Protein AF-A0A7S2MBG1-F1 (afdb_monomer_lite)

Foldseek 3Di:
DKDWDFDPVLVVCQVPDPDPVRSSSRVDTAMWAKAADPPAQFIDTHSDPVRRVVRCVVPADCKAEWDDDDQWIWIHRQVQQKIKIARNVVRGIDMDHNPPADDPATFRYKDKDDAPPNPDQLTKIWTFGAAQAFTFIKIAGSVGHIATQDTDGDRLGTFDDWDADPQQQWIWIASPVVRDIDIDGDPVSHHPRDPPPHDDDDD

Secondary structure (DSSP, 8-state):
-EEEEE-HHHHHHHTT---GGG-GGGSSEEEEEEEEETTTTEEEEES-HHHHHHHHHHH-SSEEEEEEETTEEEEEETTTTEEEEEETTTTEEEEEESSSSS-SSEEEEEEEEE-TTTTSS-EEEEEEEE-SS---EEEEETTS-EEEEE---S---BEEEEEE-TTSSEEEEEETTTTEEEEEE-TT---TTSS--------

Radius of gyration: 18.8 Å; chains: 1; bounding box: 46×37×46 Å

pLDDT: mean 73.59, std 15.67, range [26.14, 97.12]

Sequence (203 aa):
VRRFTPDKIAMKKRNREKDLRKWGALNSGTMDYLVLSGTNNTFWWTSDVVEGRNNAAIHFPHPGSVDVRGDHLYFISSSKKMLFVLNLTTNTYESSRTDAGVFDSQPGQIMQLLGRNSTNGNHMLYFCEDGVADVGLHGRKGNGDFFTILDHDWEELEADGLALSPNRKHMYVAFSDAGILYEITRDDGLPFEGSVLDIKYYR

Structure (mmCIF, N/CA/C/O backbone):
data_AF-A0A7S2MBG1-F1
#
_entry.id   AF-A0A7S2MBG1-F1
#
loop_
_atom_site.group_PDB
_atom_site.id
_atom_site.type_symbol
_atom_site.label_atom_id
_atom_site.label_alt_id
_atom_site.label_comp_id
_atom_site.label_asym_id
_atom_site.label_entity_id
_atom_site.label_seq_id
_atom_site.pdbx_PDB_ins_code
_atom_site.Cartn_x
_atom_site.Cartn_y
_atom_site.Cartn_z
_atom_site.occupancy
_atom_site.B_iso_or_equiv
_atom_site.auth_seq_id
_atom_site.auth_comp_id
_atom_site.auth_asym_id
_atom_site.auth_atom_id
_atom_site.pdbx_PDB_model_num
ATOM 1 N N . VAL A 1 1 ? 1.766 7.933 8.221 1.00 80.44 1 VAL A N 1
ATOM 2 C CA . VAL A 1 1 ? 0.410 7.354 8.071 1.00 80.44 1 VAL A CA 1
ATOM 3 C C . VAL A 1 1 ? -0.505 7.920 9.150 1.00 80.44 1 VAL A C 1
ATOM 5 O O . VAL A 1 1 ? -0.052 8.084 10.280 1.00 80.44 1 VAL A O 1
ATOM 8 N N . ARG A 1 2 ? -1.750 8.273 8.807 1.00 86.25 2 ARG A N 1
ATOM 9 C CA . ARG A 1 2 ? -2.755 8.803 9.745 1.00 86.25 2 ARG A CA 1
ATOM 10 C C . ARG A 1 2 ? -4.017 7.948 9.685 1.00 86.25 2 ARG A C 1
ATOM 12 O O . ARG A 1 2 ? -4.389 7.510 8.600 1.00 86.25 2 ARG A O 1
ATOM 19 N N . ARG A 1 3 ? -4.676 7.746 10.823 1.00 87.19 3 ARG A N 1
ATOM 20 C CA . ARG A 1 3 ? -5.950 7.029 10.927 1.00 87.19 3 ARG A CA 1
ATOM 21 C C . ARG A 1 3 ? -7.034 7.996 11.371 1.00 87.19 3 ARG A C 1
ATOM 23 O O . ARG A 1 3 ? -6.971 8.524 12.476 1.00 87.19 3 ARG A O 1
ATOM 30 N N . PHE A 1 4 ? -8.033 8.199 10.521 1.00 85.44 4 PHE A N 1
ATOM 31 C CA . PHE A 1 4 ? -9.212 8.985 10.864 1.00 85.44 4 PHE A CA 1
ATOM 32 C C . PHE A 1 4 ? -10.344 8.069 11.331 1.00 85.44 4 PHE A C 1
ATOM 34 O O . PHE A 1 4 ? -10.705 7.125 10.629 1.00 85.44 4 PHE A O 1
ATOM 41 N N . THR A 1 5 ? -10.926 8.374 12.489 1.00 87.00 5 THR A N 1
ATOM 42 C CA . THR A 1 5 ? -12.088 7.663 13.028 1.00 87.00 5 THR A CA 1
ATOM 43 C C . THR A 1 5 ? -13.282 8.616 13.066 1.00 87.00 5 THR A C 1
ATOM 45 O O . THR A 1 5 ? -13.336 9.472 13.953 1.00 87.00 5 THR A O 1
ATOM 48 N N . PRO A 1 6 ? -14.247 8.495 12.133 1.00 83.94 6 PRO A N 1
ATOM 49 C CA . PRO A 1 6 ? -15.473 9.283 12.157 1.00 83.94 6 PRO A CA 1
ATOM 50 C C . PRO A 1 6 ? -16.231 9.126 13.476 1.00 83.94 6 PRO A C 1
ATOM 52 O O . PRO A 1 6 ? -16.373 8.015 13.993 1.00 83.94 6 PRO A O 1
ATOM 55 N N . ASP A 1 7 ? -16.790 10.215 13.999 1.00 86.25 7 ASP A N 1
ATOM 56 C CA . ASP A 1 7 ? -17.636 10.126 15.188 1.00 86.25 7 ASP A CA 1
ATOM 57 C C . ASP A 1 7 ? -19.054 9.597 14.872 1.00 86.25 7 ASP A C 1
ATOM 59 O O . ASP A 1 7 ? -19.478 9.419 13.723 1.00 86.25 7 ASP A O 1
ATOM 63 N N . LYS A 1 8 ? -19.843 9.351 15.925 1.00 85.44 8 LYS A N 1
ATOM 64 C CA . LYS A 1 8 ? -21.217 8.833 15.795 1.00 85.44 8 LYS A CA 1
ATOM 65 C C . LYS A 1 8 ? -22.144 9.771 15.008 1.00 85.44 8 LYS A C 1
ATOM 67 O O . LYS A 1 8 ? -23.121 9.297 14.426 1.00 85.44 8 LYS A O 1
ATOM 72 N N . ILE A 1 9 ? -21.895 11.080 15.015 1.00 82.75 9 ILE A N 1
ATOM 73 C CA . ILE A 1 9 ? -22.709 12.078 14.310 1.00 82.75 9 ILE A CA 1
ATOM 74 C C . ILE A 1 9 ? -22.399 12.010 12.812 1.00 82.75 9 ILE A C 1
ATOM 76 O O . ILE A 1 9 ? -23.328 11.911 12.004 1.00 82.75 9 ILE A O 1
ATOM 80 N N . ALA A 1 10 ? -21.116 11.986 12.452 1.00 79.75 10 ALA A N 1
ATOM 81 C CA . ALA A 1 10 ? -20.631 11.819 11.087 1.00 79.75 10 ALA A CA 1
ATOM 82 C C . ALA A 1 10 ? -21.164 10.520 10.457 1.00 79.75 10 ALA A C 1
ATOM 84 O O . ALA A 1 10 ? -21.729 10.528 9.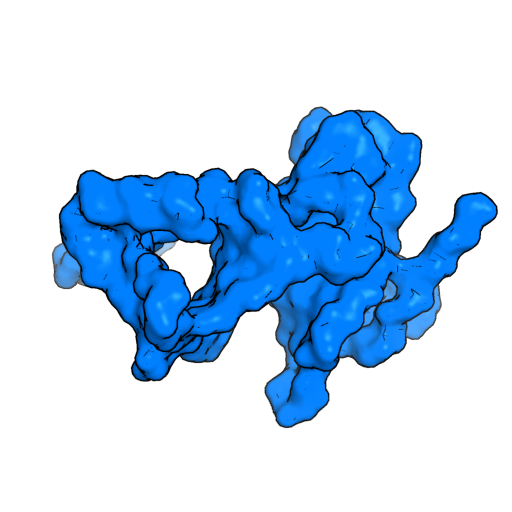358 1.00 79.75 10 ALA A O 1
ATOM 85 N N . MET A 1 11 ? -21.112 9.411 11.200 1.00 79.56 11 MET A N 1
ATOM 86 C CA . MET A 1 11 ? -21.601 8.110 10.729 1.00 79.56 11 MET A CA 1
ATOM 87 C C . MET A 1 11 ? -23.123 8.051 10.544 1.00 79.56 11 MET A C 1
ATOM 89 O O . MET A 1 11 ? -23.607 7.424 9.602 1.00 79.56 11 MET A O 1
ATOM 93 N N . LYS A 1 12 ? -23.909 8.741 11.384 1.00 78.44 12 LYS A N 1
ATOM 94 C CA . LYS A 1 12 ? -25.372 8.829 11.204 1.00 78.44 12 LYS A CA 1
ATOM 95 C C . LYS A 1 12 ? -25.762 9.565 9.921 1.00 78.44 12 LYS A C 1
ATOM 97 O O . LYS A 1 12 ? -26.774 9.213 9.316 1.00 78.44 12 LYS A O 1
ATOM 102 N N . LYS A 1 13 ? -24.981 10.569 9.509 1.00 70.62 13 LYS A N 1
ATOM 103 C CA . LYS A 1 13 ? -25.209 11.314 8.260 1.00 70.62 13 LYS A CA 1
ATOM 104 C C . LYS A 1 13 ? -24.918 10.454 7.030 1.00 70.62 13 LYS A C 1
ATOM 106 O O . LYS A 1 13 ? -25.729 10.452 6.108 1.00 70.62 13 LYS A O 1
ATOM 111 N N . ARG A 1 14 ? -23.843 9.652 7.058 1.00 68.38 14 ARG A N 1
ATOM 112 C CA . ARG A 1 14 ? -23.486 8.709 5.977 1.00 68.38 14 ARG A CA 1
ATOM 113 C C . ARG A 1 14 ? -24.659 7.825 5.551 1.00 68.38 14 ARG A C 1
ATOM 115 O O . ARG A 1 14 ? -24.926 7.692 4.367 1.00 68.38 14 ARG A O 1
ATOM 122 N N . ASN A 1 15 ? -25.374 7.244 6.513 1.00 65.50 15 ASN A N 1
ATOM 123 C CA . ASN A 1 15 ? -26.426 6.261 6.231 1.00 65.50 15 ASN A CA 1
ATOM 124 C C . ASN A 1 15 ? -27.722 6.873 5.669 1.00 65.50 15 ASN A C 1
ATOM 126 O O . ASN A 1 15 ? -28.629 6.135 5.294 1.00 65.50 15 ASN A O 1
ATOM 130 N N . ARG A 1 16 ? -27.844 8.205 5.654 1.00 67.62 16 ARG A N 1
ATOM 131 C CA . ARG A 1 16 ? -29.050 8.918 5.204 1.00 67.62 16 ARG A CA 1
ATOM 132 C C . ARG A 1 16 ? -28.832 9.712 3.920 1.00 67.62 16 ARG A C 1
ATOM 134 O O . ARG A 1 16 ? -29.798 9.985 3.216 1.00 67.62 16 ARG A O 1
ATOM 141 N N . GLU A 1 17 ? -27.591 10.090 3.636 1.00 64.56 17 GLU A N 1
ATOM 142 C CA . GLU A 1 17 ? -27.255 10.993 2.544 1.00 64.56 17 GLU A CA 1
ATOM 143 C C . GLU A 1 17 ? -26.973 10.222 1.247 1.00 64.56 17 GLU A C 1
ATOM 145 O O . GLU A 1 17 ? -26.040 9.420 1.176 1.00 64.56 17 GLU A O 1
ATOM 150 N N . LYS A 1 18 ? -27.800 10.469 0.223 1.00 66.12 18 LYS A N 1
ATOM 151 C CA . LYS A 1 18 ? -27.667 9.863 -1.114 1.00 66.12 18 LYS A CA 1
ATOM 152 C C . LYS A 1 18 ? -26.784 10.696 -2.047 1.00 66.12 18 LYS A C 1
ATOM 154 O O . LYS A 1 18 ? -26.342 10.180 -3.068 1.00 66.12 18 LYS A O 1
ATOM 159 N N . ASP A 1 19 ? -26.533 11.964 -1.716 1.00 64.38 19 ASP A N 1
ATOM 160 C CA . ASP A 1 19 ? -25.619 12.827 -2.464 1.00 64.38 19 ASP A CA 1
ATOM 161 C C . ASP A 1 19 ? -24.189 12.680 -1.923 1.00 64.38 19 ASP A C 1
ATOM 163 O O . ASP A 1 19 ? -23.872 13.138 -0.824 1.00 64.38 19 ASP A O 1
ATOM 167 N N . LEU A 1 20 ? -23.305 12.060 -2.709 1.00 58.22 20 LEU A N 1
ATOM 168 C CA . LEU A 1 20 ? -21.903 11.824 -2.339 1.00 58.22 20 LEU A CA 1
ATOM 169 C C . LEU A 1 20 ? -21.144 13.120 -2.004 1.00 58.22 20 LEU A C 1
ATOM 171 O O . LEU A 1 20 ? -20.220 13.095 -1.195 1.00 58.22 20 LEU A O 1
ATOM 175 N N . ARG A 1 21 ? -21.568 14.276 -2.537 1.00 56.72 21 ARG A N 1
ATOM 176 C CA . ARG A 1 21 ? -20.961 15.590 -2.235 1.00 56.72 21 ARG A CA 1
ATOM 177 C C . ARG A 1 21 ? -21.278 16.086 -0.822 1.00 56.72 21 ARG A C 1
ATOM 179 O O . ARG A 1 21 ? -20.674 17.045 -0.352 1.00 56.72 21 ARG A O 1
ATOM 186 N N . LYS A 1 22 ? -22.239 15.454 -0.147 1.00 58.50 22 LYS A N 1
ATOM 187 C CA . LYS A 1 22 ? -22.695 15.786 1.209 1.00 58.50 22 LYS A CA 1
ATOM 188 C C . LYS A 1 22 ? -22.314 14.720 2.231 1.00 58.50 22 LYS A C 1
ATOM 190 O O . LYS A 1 22 ? -22.815 14.751 3.357 1.00 58.50 22 LYS A O 1
ATOM 195 N N . TRP A 1 23 ? -21.434 13.780 1.872 1.00 61.09 23 TRP A N 1
ATOM 196 C CA . TRP A 1 23 ? -20.918 12.763 2.786 1.00 61.09 23 TRP A CA 1
ATOM 197 C C . TRP A 1 23 ? -20.152 13.396 3.952 1.00 61.09 23 TRP A C 1
ATOM 199 O O . TRP A 1 23 ? -18.931 13.485 3.978 1.00 61.09 23 TRP A O 1
ATOM 209 N N . GLY A 1 24 ? -20.897 13.780 4.988 1.00 62.34 24 GLY A N 1
ATOM 210 C CA . GLY A 1 24 ? -20.360 14.354 6.216 1.00 62.34 24 GLY A CA 1
ATOM 211 C C . GLY A 1 24 ? -19.643 13.345 7.111 1.00 62.34 24 GLY A C 1
ATOM 212 O O . GLY A 1 24 ? -19.319 13.682 8.245 1.00 62.34 24 GLY A O 1
ATOM 213 N N . ALA A 1 25 ? -19.414 12.121 6.625 1.00 63.34 25 ALA A N 1
ATOM 214 C CA . ALA A 1 25 ? -18.690 11.071 7.333 1.00 63.34 25 ALA A CA 1
ATOM 215 C C . ALA A 1 25 ? -17.236 11.470 7.638 1.00 63.34 25 ALA A C 1
ATOM 217 O O . ALA A 1 25 ? -16.656 10.950 8.581 1.00 63.34 25 ALA A O 1
ATOM 218 N N . LEU A 1 26 ? -16.666 12.404 6.870 1.00 66.75 26 LEU A N 1
ATOM 219 C CA . LEU A 1 26 ? -15.313 12.928 7.077 1.00 66.75 26 LEU A CA 1
ATOM 220 C C . LEU A 1 26 ? -15.286 14.286 7.798 1.00 66.75 26 LEU A C 1
ATOM 222 O O . LEU A 1 26 ? -14.217 14.847 8.005 1.00 66.75 26 LEU A O 1
ATOM 226 N N . ASN A 1 27 ? -16.445 14.819 8.202 1.00 73.62 27 ASN A N 1
ATOM 227 C CA . ASN A 1 27 ? -16.533 16.188 8.723 1.00 73.62 27 ASN A CA 1
ATOM 228 C C . ASN A 1 27 ? -16.297 16.286 10.237 1.00 73.62 27 ASN A C 1
ATOM 230 O O . ASN A 1 27 ? -16.150 17.394 10.748 1.00 73.62 27 ASN A O 1
ATOM 234 N N . SER A 1 28 ? -16.303 15.165 10.964 1.00 80.06 28 SER A N 1
ATOM 235 C CA . SER A 1 28 ? -16.021 15.140 12.401 1.00 80.06 28 SER A CA 1
ATOM 236 C C . SER A 1 28 ? -15.581 13.748 12.873 1.00 80.06 28 SER A C 1
ATOM 238 O O . SER A 1 28 ? -16.084 12.724 12.402 1.00 80.06 28 SER A O 1
ATOM 240 N N . GLY A 1 29 ? -14.595 13.701 13.770 1.00 86.00 29 GLY A N 1
ATOM 241 C CA . GLY A 1 29 ? -13.945 12.464 14.204 1.00 86.00 29 GLY A CA 1
ATOM 242 C C . GLY A 1 29 ? -12.638 12.713 14.952 1.00 86.00 29 GLY A C 1
ATOM 243 O O . GLY A 1 29 ? -12.301 13.856 15.264 1.00 86.00 29 GLY A O 1
ATOM 244 N N . THR A 1 30 ? -11.899 11.642 15.227 1.00 90.94 30 THR A N 1
ATOM 245 C CA . THR A 1 30 ? -10.552 11.701 15.810 1.00 90.94 30 THR A CA 1
ATOM 246 C C . THR A 1 30 ? -9.493 11.337 14.778 1.00 90.94 30 THR A C 1
ATOM 248 O O . THR A 1 30 ? -9.766 10.635 13.803 1.00 90.94 30 THR A O 1
ATOM 251 N N . MET A 1 31 ? -8.277 11.834 14.991 1.00 87.75 31 MET A N 1
ATOM 252 C CA . MET A 1 31 ? -7.119 11.534 14.159 1.00 87.75 31 MET A CA 1
ATOM 253 C C . MET A 1 31 ? -6.028 10.926 15.031 1.00 87.75 31 MET A C 1
ATOM 255 O O . MET A 1 31 ? -5.589 11.570 15.982 1.00 87.75 31 MET A O 1
ATOM 259 N N . ASP A 1 32 ? -5.570 9.737 14.657 1.00 93.88 32 ASP A N 1
ATOM 260 C CA . ASP A 1 32 ? -4.408 9.093 15.256 1.00 93.88 32 ASP A CA 1
ATOM 261 C C . ASP A 1 32 ? -3.254 9.005 14.250 1.00 93.88 32 ASP A C 1
ATOM 263 O O . ASP A 1 32 ? -3.438 9.056 13.027 1.00 93.88 32 ASP A O 1
ATOM 267 N N . TYR A 1 33 ? -2.049 8.819 14.771 1.00 93.50 33 TYR A N 1
ATOM 268 C CA . TYR A 1 33 ? -0.800 8.763 14.030 1.00 93.50 33 TYR A CA 1
ATOM 269 C C . TYR A 1 33 ? -0.096 7.439 14.313 1.00 93.50 33 TYR A C 1
ATOM 271 O O . TYR A 1 33 ? -0.054 6.983 15.454 1.00 93.50 33 TYR A O 1
ATOM 279 N N . LEU A 1 34 ? 0.427 6.809 13.262 1.00 96.12 34 LEU A N 1
ATOM 280 C CA . LEU A 1 34 ? 1.153 5.548 13.380 1.00 96.12 34 LEU A CA 1
ATOM 281 C C . LEU A 1 34 ? 2.503 5.767 14.072 1.00 96.12 34 LEU A C 1
ATOM 283 O O . LEU A 1 34 ? 3.247 6.666 13.681 1.00 96.12 34 LEU A O 1
ATOM 287 N N . VAL A 1 35 ? 2.831 4.895 15.023 1.00 96.69 35 VAL A N 1
ATOM 288 C CA . VAL A 1 35 ? 4.138 4.828 15.682 1.00 96.69 35 VAL A CA 1
ATOM 289 C C . VAL A 1 35 ? 4.691 3.415 15.533 1.00 96.69 35 VAL A C 1
ATOM 291 O O . VAL A 1 35 ? 4.032 2.452 15.923 1.00 96.69 35 VAL A O 1
ATOM 294 N N . LEU A 1 36 ? 5.890 3.286 14.961 1.00 96.12 36 LEU A N 1
ATOM 295 C CA . LEU A 1 36 ? 6.627 2.025 14.873 1.00 96.12 36 LEU A CA 1
ATOM 296 C C . LEU A 1 36 ? 7.665 1.942 15.997 1.00 96.12 36 LEU A C 1
ATOM 298 O O . LEU A 1 36 ? 8.440 2.877 16.202 1.00 96.12 36 LEU A O 1
ATOM 302 N N . SER A 1 37 ? 7.734 0.797 16.673 1.00 93.69 37 SER A N 1
ATOM 303 C CA . SER A 1 37 ? 8.850 0.440 17.551 1.00 93.69 37 SER A CA 1
ATOM 304 C C . SER A 1 37 ? 9.847 -0.426 16.794 1.00 93.69 37 SER A C 1
ATOM 306 O O . SER A 1 37 ? 9.538 -1.541 16.368 1.00 93.69 37 SER A O 1
ATOM 308 N N . GLY A 1 38 ? 11.065 0.093 16.631 1.00 77.75 38 GLY A N 1
ATOM 309 C CA . GLY A 1 38 ? 12.174 -0.634 16.008 1.00 77.75 38 GLY A CA 1
ATOM 310 C C . GLY A 1 38 ? 12.739 -1.769 16.866 1.00 77.75 38 GLY A C 1
ATOM 311 O O . GLY A 1 38 ? 13.440 -2.623 16.344 1.00 77.75 38 GLY A O 1
ATOM 312 N N . THR A 1 39 ? 12.442 -1.800 18.168 1.00 84.25 39 THR A N 1
ATOM 313 C CA . THR A 1 39 ? 13.034 -2.784 19.091 1.00 84.25 39 THR A CA 1
ATOM 314 C C . THR A 1 39 ? 12.331 -4.137 19.018 1.00 84.25 39 THR A C 1
ATOM 316 O O . THR A 1 39 ? 12.984 -5.171 19.103 1.00 84.25 39 THR A O 1
ATOM 319 N N . ASN A 1 40 ? 11.005 -4.133 18.841 1.00 87.12 40 ASN A N 1
ATOM 320 C CA . ASN A 1 40 ? 10.174 -5.339 18.947 1.00 87.12 40 ASN A CA 1
ATOM 321 C C . ASN A 1 40 ? 9.322 -5.603 17.697 1.00 87.12 40 ASN A C 1
ATOM 323 O O . ASN A 1 40 ? 8.419 -6.432 17.760 1.00 87.12 40 ASN A O 1
ATOM 327 N N . ASN A 1 41 ? 9.539 -4.872 16.596 1.00 92.88 41 ASN A N 1
ATOM 328 C CA . ASN A 1 41 ? 8.715 -4.961 15.384 1.00 92.88 41 ASN A CA 1
ATOM 329 C C . ASN A 1 41 ? 7.206 -4.832 15.673 1.00 92.88 41 ASN A C 1
ATOM 331 O O . ASN A 1 41 ? 6.375 -5.544 15.115 1.00 92.88 41 ASN A O 1
ATOM 335 N N . THR A 1 42 ? 6.849 -3.924 16.582 1.00 96.31 42 THR A N 1
ATOM 336 C CA . THR A 1 42 ? 5.462 -3.637 16.983 1.00 96.31 42 THR A CA 1
ATOM 337 C C . THR A 1 42 ? 5.074 -2.219 16.606 1.00 96.31 42 THR A C 1
ATOM 339 O O . THR A 1 42 ? 5.939 -1.366 16.398 1.00 96.31 42 THR A O 1
ATOM 342 N N . PHE A 1 43 ? 3.777 -1.950 16.519 1.00 97.12 43 PHE A N 1
ATOM 343 C CA . PHE A 1 43 ? 3.272 -0.610 16.255 1.00 97.12 43 PHE A CA 1
ATOM 344 C C . PHE A 1 43 ? 2.048 -0.281 17.105 1.00 97.12 43 PHE A C 1
ATOM 346 O O . PHE A 1 43 ? 1.364 -1.163 17.620 1.00 97.12 43 PHE A O 1
ATOM 353 N N . TRP A 1 44 ? 1.760 1.008 17.237 1.00 96.56 44 TRP A N 1
ATOM 354 C CA . TRP A 1 44 ? 0.525 1.500 17.840 1.00 96.56 44 TRP A CA 1
ATOM 355 C C . TRP A 1 44 ? 0.085 2.804 17.181 1.00 96.56 44 TRP A C 1
ATOM 357 O O . TRP A 1 44 ? 0.738 3.340 16.284 1.00 96.56 44 TRP A O 1
ATOM 367 N N . TRP A 1 45 ? -1.062 3.299 17.634 1.00 96.19 45 TRP A N 1
ATOM 368 C CA . TRP A 1 45 ? -1.650 4.551 17.193 1.00 96.19 45 TRP A CA 1
ATOM 369 C C . TRP A 1 45 ? -1.672 5.528 18.365 1.00 96.19 45 TRP A C 1
ATOM 371 O O . TRP A 1 45 ? -2.192 5.193 19.428 1.00 96.19 45 TRP A O 1
ATOM 381 N N . THR A 1 46 ? -1.112 6.717 18.170 1.00 96.75 46 THR A N 1
ATOM 382 C CA . THR A 1 46 ? -1.102 7.800 19.163 1.00 96.75 46 THR A CA 1
ATOM 383 C C . THR A 1 46 ? -1.986 8.952 18.698 1.00 96.75 46 THR A C 1
ATOM 385 O O . THR A 1 46 ? -2.046 9.241 17.504 1.00 96.75 46 THR A O 1
ATOM 388 N N . SER A 1 47 ? -2.655 9.644 19.619 1.00 96.38 47 SER A N 1
ATOM 389 C CA . SER A 1 47 ? -3.330 10.914 19.317 1.00 96.38 47 SER A CA 1
ATOM 390 C C . SER A 1 47 ? -2.360 12.105 19.320 1.00 96.38 47 SER A C 1
ATOM 392 O O . SER A 1 47 ? -2.739 13.209 18.927 1.00 96.38 47 SER A O 1
ATOM 394 N N . ASP A 1 48 ? -1.117 11.904 19.773 1.00 97.12 48 ASP A N 1
ATOM 395 C CA . ASP A 1 48 ? -0.082 12.934 19.791 1.00 97.12 48 ASP A CA 1
ATOM 396 C C . ASP A 1 48 ? 0.530 13.112 18.391 1.00 97.12 48 ASP A C 1
ATOM 398 O O . ASP A 1 48 ? 1.278 12.282 17.869 1.00 97.12 48 ASP A O 1
ATOM 402 N N . VAL A 1 49 ? 0.209 14.245 17.768 1.00 94.81 49 VAL A N 1
ATOM 403 C CA . VAL A 1 49 ? 0.710 14.602 16.437 1.00 94.81 49 VAL A CA 1
ATOM 404 C C . VAL A 1 49 ? 2.227 14.784 16.398 1.00 94.81 49 VAL A C 1
ATOM 406 O O . VAL A 1 49 ? 2.836 14.526 15.359 1.00 94.81 49 VAL A O 1
ATOM 409 N N . VAL A 1 50 ? 2.844 15.243 17.487 1.00 96.25 50 VAL A N 1
ATOM 410 C CA . VAL A 1 50 ? 4.289 15.483 17.555 1.00 96.25 50 VAL A CA 1
ATOM 411 C C . VAL A 1 50 ? 5.016 14.149 17.646 1.00 96.25 50 VAL A C 1
ATOM 413 O O . VAL A 1 50 ? 5.930 13.911 16.857 1.00 96.25 50 VAL A O 1
ATOM 416 N N . GLU A 1 51 ? 4.563 13.251 18.523 1.00 96.88 51 GLU A N 1
ATOM 417 C CA . GLU A 1 51 ? 5.098 11.887 18.628 1.00 96.88 51 GLU A CA 1
ATOM 418 C C . GLU A 1 51 ? 5.010 11.159 17.281 1.00 96.88 51 GLU A C 1
ATOM 420 O O . GLU A 1 51 ? 6.020 10.680 16.759 1.00 96.88 51 GLU A O 1
ATOM 425 N N . GLY A 1 52 ? 3.822 11.145 16.670 1.00 94.50 52 GLY A N 1
ATOM 426 C CA . GLY A 1 52 ? 3.599 10.469 15.397 1.00 94.50 52 GLY A CA 1
ATOM 427 C C . GLY A 1 52 ? 4.441 11.034 14.251 1.00 94.50 52 GLY A C 1
ATOM 428 O O . GLY A 1 52 ? 4.963 10.279 13.431 1.00 94.50 52 GLY A O 1
ATOM 429 N N . ARG A 1 53 ? 4.616 12.361 14.183 1.00 93.12 53 ARG A N 1
ATOM 430 C CA . ARG A 1 53 ? 5.464 12.999 13.159 1.00 93.12 53 ARG A CA 1
ATOM 431 C C . ARG A 1 53 ? 6.943 12.703 13.370 1.00 93.12 53 ARG A C 1
ATOM 433 O O . ARG A 1 53 ? 7.623 12.376 12.400 1.00 93.12 53 ARG A O 1
ATOM 440 N N . ASN A 1 54 ? 7.424 12.786 14.608 1.00 95.75 54 ASN A N 1
ATOM 441 C CA . ASN A 1 54 ? 8.818 12.493 14.931 1.00 95.75 54 ASN A CA 1
ATOM 442 C C . ASN A 1 54 ? 9.144 11.022 14.646 1.00 95.75 54 ASN A C 1
ATOM 444 O O . ASN A 1 54 ? 10.160 10.730 14.018 1.00 95.75 54 ASN A O 1
ATOM 448 N N . ASN A 1 55 ? 8.254 10.098 15.025 1.00 95.94 55 ASN A N 1
ATOM 449 C CA . ASN A 1 55 ? 8.420 8.684 14.709 1.00 95.94 55 ASN A CA 1
ATOM 450 C C . ASN A 1 55 ? 8.416 8.438 13.191 1.00 95.94 55 ASN A C 1
ATOM 452 O O . ASN A 1 55 ? 9.308 7.761 12.685 1.00 95.94 55 ASN A O 1
ATOM 456 N N . ALA A 1 56 ? 7.482 9.043 12.451 1.00 93.19 56 ALA A N 1
ATOM 457 C CA . ALA A 1 56 ? 7.428 8.919 10.996 1.00 93.19 56 ALA A CA 1
ATOM 458 C C . ALA A 1 56 ? 8.712 9.411 10.315 1.00 93.19 56 ALA A C 1
ATOM 460 O O . ALA A 1 56 ? 9.249 8.706 9.465 1.00 93.19 56 ALA A O 1
ATOM 461 N N . ALA A 1 57 ? 9.240 10.572 10.717 1.00 92.62 57 ALA A N 1
ATOM 462 C CA . ALA A 1 57 ? 10.484 11.116 10.170 1.00 92.62 57 ALA A CA 1
ATOM 463 C C . ALA A 1 57 ? 11.676 10.164 10.368 1.00 92.62 57 ALA A C 1
ATOM 465 O O . ALA A 1 57 ? 12.535 10.053 9.496 1.00 92.62 57 ALA A O 1
ATOM 466 N N . ILE A 1 58 ? 11.703 9.446 11.494 1.00 91.94 58 ILE A N 1
ATOM 467 C CA . ILE A 1 58 ? 12.759 8.483 11.812 1.00 91.94 58 ILE A CA 1
ATOM 468 C C . ILE A 1 58 ? 12.551 7.165 11.073 1.00 91.94 58 ILE A C 1
ATOM 470 O O . ILE A 1 58 ? 13.518 6.612 10.558 1.00 91.94 58 ILE A O 1
ATOM 474 N N . HIS A 1 59 ? 11.332 6.624 11.037 1.00 91.62 59 HIS A N 1
ATOM 475 C CA . HIS A 1 59 ? 11.089 5.239 10.626 1.00 91.62 59 HIS A CA 1
ATOM 476 C C . HIS A 1 59 ? 10.617 5.090 9.180 1.00 91.62 59 HIS A C 1
ATOM 478 O O . HIS A 1 59 ? 11.070 4.158 8.522 1.00 91.62 59 HIS A O 1
ATOM 484 N N . PHE A 1 60 ? 9.774 5.994 8.681 1.00 89.62 60 PHE A N 1
ATOM 485 C CA . PHE A 1 60 ? 9.144 5.925 7.357 1.00 89.62 60 PHE A CA 1
ATOM 486 C C . PHE A 1 60 ? 8.893 7.331 6.757 1.00 89.62 60 PHE A C 1
ATOM 488 O O . PHE A 1 60 ? 7.746 7.719 6.521 1.00 89.62 60 PHE A O 1
ATOM 495 N N . PRO A 1 61 ? 9.942 8.140 6.515 1.00 86.88 61 PRO A N 1
ATOM 496 C CA . PRO A 1 61 ? 9.790 9.453 5.888 1.00 86.88 61 PRO A CA 1
ATOM 497 C C . PRO A 1 61 ? 9.177 9.337 4.485 1.00 86.88 61 PRO A C 1
ATOM 499 O O . PRO A 1 61 ? 9.400 8.346 3.793 1.00 86.88 61 PRO A O 1
ATOM 502 N N . HIS A 1 62 ? 8.405 10.350 4.083 1.00 79.81 62 HIS A N 1
ATOM 503 C CA . HIS A 1 62 ? 7.666 10.391 2.812 1.00 79.81 62 HIS A CA 1
ATOM 504 C C . HIS A 1 62 ? 6.878 9.095 2.537 1.00 79.81 62 HIS A C 1
ATOM 506 O O . HIS A 1 62 ? 7.218 8.327 1.636 1.00 79.81 62 HIS A O 1
ATOM 512 N N . PRO A 1 63 ? 5.858 8.791 3.366 1.00 74.94 63 PRO A N 1
ATOM 513 C CA . PRO A 1 63 ? 5.027 7.629 3.118 1.00 74.94 63 PRO A CA 1
ATOM 514 C C . PRO A 1 63 ? 4.226 7.826 1.823 1.00 74.94 63 PRO A C 1
ATOM 516 O O . PRO A 1 63 ? 3.506 8.819 1.714 1.00 74.94 63 PRO A O 1
ATOM 519 N N . GLY A 1 64 ? 4.363 6.891 0.883 1.00 71.25 64 GLY A N 1
ATOM 520 C CA . GLY A 1 64 ? 3.638 6.867 -0.392 1.00 71.25 64 GLY A CA 1
ATOM 521 C C . GLY A 1 64 ? 2.297 6.137 -0.277 1.00 71.25 64 GLY A C 1
ATOM 522 O O . GLY A 1 64 ? 1.629 6.208 0.761 1.00 71.25 64 GLY A O 1
ATOM 523 N N . SER A 1 65 ? 1.911 5.409 -1.330 1.00 67.75 65 SER A N 1
ATOM 524 C CA . SER A 1 65 ? 0.654 4.648 -1.370 1.00 67.75 65 SER A CA 1
ATOM 525 C C . SER A 1 65 ? 0.439 3.744 -0.156 1.00 67.75 65 SER A C 1
ATOM 527 O O . SER A 1 65 ? 1.371 3.156 0.400 1.00 67.75 65 SER A O 1
ATOM 529 N N . VAL A 1 66 ? -0.836 3.614 0.216 1.00 72.31 66 VAL A N 1
ATOM 530 C CA . VAL A 1 66 ? -1.328 2.770 1.306 1.00 72.31 66 VAL A CA 1
ATOM 531 C C . VAL A 1 66 ? -2.384 1.824 0.749 1.00 72.31 66 VAL A C 1
ATOM 533 O O . VAL A 1 66 ? -3.253 2.252 -0.008 1.00 72.31 66 VAL A O 1
ATOM 536 N N . ASP A 1 67 ? -2.352 0.570 1.181 1.00 75.31 67 ASP A N 1
ATOM 537 C CA . ASP A 1 67 ? -3.368 -0.432 0.871 1.00 75.31 67 ASP A CA 1
ATOM 538 C C . ASP A 1 67 ? -3.750 -1.215 2.138 1.00 75.31 67 ASP A C 1
ATOM 540 O O . ASP A 1 67 ? -2.964 -1.323 3.082 1.00 75.31 67 ASP A O 1
ATOM 544 N N . VAL A 1 68 ? -4.971 -1.745 2.196 1.00 72.75 68 VAL A N 1
ATOM 545 C CA . VAL A 1 68 ? -5.467 -2.535 3.333 1.00 72.75 68 VAL A CA 1
ATOM 546 C C . VAL A 1 68 ? -6.159 -3.782 2.823 1.00 72.75 68 VAL A C 1
ATOM 548 O O . VAL A 1 68 ? -7.094 -3.715 2.025 1.00 72.75 68 VAL A O 1
ATOM 551 N N . ARG A 1 69 ? -5.772 -4.933 3.372 1.00 68.31 69 ARG A N 1
ATOM 552 C CA . ARG A 1 69 ? -6.383 -6.203 3.024 1.00 68.31 69 ARG A CA 1
ATOM 553 C C . ARG A 1 69 ? -6.411 -7.192 4.177 1.00 68.31 69 ARG A C 1
ATOM 555 O O . ARG A 1 69 ? -5.382 -7.569 4.727 1.00 68.31 69 ARG A O 1
ATOM 562 N N . GLY A 1 70 ? -7.612 -7.691 4.466 1.00 78.62 70 GLY A N 1
ATOM 563 C CA . GLY A 1 70 ? -7.832 -8.543 5.629 1.00 78.62 70 GLY A CA 1
ATOM 564 C C . GLY A 1 70 ? -7.423 -7.787 6.888 1.00 78.62 70 GLY A C 1
ATOM 565 O O . GLY A 1 70 ? -7.910 -6.688 7.140 1.00 78.62 70 GLY A O 1
ATOM 566 N N . ASP A 1 71 ? -6.499 -8.367 7.635 1.00 84.75 71 ASP A N 1
ATOM 567 C CA . ASP A 1 71 ? -5.868 -7.777 8.807 1.00 84.75 71 ASP A CA 1
ATOM 568 C C . ASP A 1 71 ? -4.493 -7.160 8.518 1.00 84.75 71 ASP A C 1
ATOM 570 O O . ASP A 1 71 ? -3.765 -6.870 9.458 1.00 84.75 71 ASP A O 1
ATOM 574 N N . HIS A 1 72 ? -4.119 -6.943 7.256 1.00 81.81 72 HIS A N 1
ATOM 575 C CA . HIS A 1 72 ? -2.826 -6.364 6.897 1.00 81.81 72 HIS A CA 1
ATOM 576 C C . HIS A 1 72 ? -2.975 -4.982 6.253 1.00 81.81 72 HIS A C 1
ATOM 578 O O . HIS A 1 72 ? -3.823 -4.772 5.387 1.00 81.81 72 HIS A O 1
ATOM 584 N N . LEU A 1 73 ? -2.135 -4.035 6.670 1.00 84.25 73 LEU A N 1
ATOM 585 C CA . LEU A 1 73 ? -1.987 -2.712 6.063 1.00 84.25 73 LEU A CA 1
ATOM 586 C C . LEU A 1 73 ? -0.599 -2.609 5.432 1.00 84.25 73 LEU A C 1
ATOM 588 O O . LEU A 1 73 ? 0.407 -2.853 6.094 1.00 84.25 73 LEU A O 1
ATOM 592 N N . TYR A 1 74 ? -0.553 -2.220 4.166 1.00 82.44 74 TYR A N 1
ATOM 593 C CA . TYR A 1 74 ? 0.659 -2.080 3.370 1.00 82.44 74 TYR A CA 1
ATOM 594 C C . TYR A 1 74 ? 0.915 -0.605 3.104 1.00 82.44 74 TYR A C 1
ATOM 596 O O . TYR A 1 74 ? -0.016 0.130 2.781 1.00 82.44 74 TYR A O 1
ATOM 604 N N . PHE A 1 75 ? 2.161 -0.163 3.224 1.00 82.06 75 PHE A N 1
ATOM 605 C CA . PHE A 1 75 ? 2.561 1.154 2.736 1.00 82.06 75 PHE A CA 1
ATOM 606 C C . PHE A 1 75 ? 4.055 1.211 2.438 1.00 82.06 75 PHE A C 1
ATOM 608 O O . PHE A 1 75 ? 4.831 0.411 2.956 1.00 82.06 75 PHE A O 1
ATOM 615 N N . ILE A 1 76 ? 4.464 2.187 1.636 1.00 80.25 76 ILE A N 1
ATOM 616 C CA . ILE A 1 76 ? 5.873 2.451 1.316 1.00 80.25 76 ILE A CA 1
ATOM 617 C C . ILE A 1 76 ? 6.393 3.709 1.980 1.00 80.25 76 ILE A C 1
ATOM 619 O O . ILE A 1 76 ? 5.640 4.640 2.245 1.00 80.25 76 ILE A O 1
ATOM 623 N N . SER A 1 77 ? 7.702 3.741 2.202 1.00 82.56 77 SER A N 1
ATOM 624 C CA . SER A 1 77 ? 8.483 4.953 2.436 1.00 82.56 77 SER A CA 1
ATOM 625 C C . SER A 1 77 ? 9.441 5.114 1.266 1.00 82.56 77 SER A C 1
ATOM 627 O O . SER A 1 77 ? 10.400 4.345 1.163 1.00 82.56 77 SER A O 1
ATOM 629 N N . SER A 1 78 ? 9.185 6.098 0.402 1.00 71.31 78 SER A N 1
ATOM 630 C CA . SER A 1 78 ? 10.000 6.332 -0.798 1.00 71.31 78 SER A CA 1
ATOM 631 C C . SER A 1 78 ? 11.432 6.694 -0.411 1.00 71.31 78 SER A C 1
ATOM 633 O O . SER A 1 78 ? 12.383 6.021 -0.798 1.00 71.31 78 SER A O 1
ATOM 635 N N . SER A 1 79 ? 11.587 7.631 0.528 1.00 76.44 79 SER A N 1
ATOM 636 C CA . SER A 1 79 ? 12.901 8.069 1.016 1.00 76.44 79 SER A CA 1
ATOM 637 C C . SER A 1 79 ? 13.759 6.974 1.640 1.00 76.44 79 SER A C 1
ATOM 639 O O . SER A 1 79 ? 14.983 7.079 1.615 1.00 76.44 79 SER A O 1
ATOM 641 N N . LYS A 1 80 ? 13.151 5.940 2.230 1.00 80.19 80 LYS A N 1
ATOM 642 C CA . LYS A 1 80 ? 13.902 4.789 2.746 1.00 80.19 80 LYS A CA 1
ATOM 643 C C . LYS A 1 80 ? 13.950 3.604 1.797 1.00 80.19 80 LYS A C 1
ATOM 645 O O . LYS A 1 80 ? 14.675 2.661 2.102 1.00 80.19 80 LYS A O 1
ATOM 650 N N . LYS A 1 81 ? 13.199 3.638 0.694 1.00 77.31 81 LYS A N 1
ATOM 651 C CA . LYS A 1 81 ? 13.011 2.507 -0.219 1.00 77.31 81 LYS A CA 1
ATOM 652 C C . LYS A 1 81 ? 12.573 1.250 0.542 1.00 77.31 81 LYS A C 1
ATOM 654 O O . LYS A 1 81 ? 13.202 0.196 0.468 1.00 77.31 81 LYS A O 1
ATOM 659 N N . MET A 1 82 ? 11.529 1.394 1.363 1.00 80.62 82 MET A N 1
ATOM 660 C CA . MET A 1 82 ? 11.026 0.332 2.243 1.00 80.62 82 MET A CA 1
ATOM 661 C C . MET A 1 82 ? 9.529 0.114 2.048 1.00 80.62 82 MET A C 1
ATOM 663 O O . MET A 1 82 ? 8.755 1.068 2.098 1.00 80.62 82 MET A O 1
ATOM 667 N N . LEU A 1 83 ? 9.128 -1.152 1.933 1.00 81.38 83 LEU A N 1
ATOM 668 C CA . LEU A 1 83 ? 7.755 -1.616 2.099 1.00 81.38 83 LEU A CA 1
ATOM 669 C C . LEU A 1 83 ? 7.549 -1.990 3.565 1.00 81.38 83 LEU A C 1
ATOM 671 O O . LEU A 1 83 ? 8.347 -2.740 4.126 1.00 81.38 83 LEU A O 1
ATOM 675 N N . PHE A 1 84 ? 6.456 -1.519 4.148 1.00 87.38 84 PHE A N 1
ATOM 676 C CA . PHE A 1 84 ? 5.980 -1.890 5.472 1.00 87.38 84 PHE A CA 1
ATOM 677 C C . PHE A 1 84 ? 4.692 -2.697 5.349 1.00 87.38 84 PHE A C 1
ATOM 679 O O . PHE A 1 84 ? 3.780 -2.313 4.614 1.00 87.38 84 PHE A O 1
ATOM 686 N N . VAL A 1 85 ? 4.616 -3.794 6.101 1.00 87.69 85 VAL A N 1
ATOM 687 C CA . VAL A 1 85 ? 3.430 -4.648 6.204 1.00 87.69 85 VAL A CA 1
ATOM 688 C C . VAL A 1 85 ? 3.048 -4.756 7.675 1.00 87.69 85 VAL A C 1
ATOM 690 O O . VAL A 1 85 ? 3.782 -5.327 8.477 1.00 87.69 85 VAL A O 1
ATOM 693 N N . LEU A 1 86 ? 1.915 -4.168 8.046 1.00 91.19 86 LEU A N 1
ATOM 694 C CA . LEU A 1 86 ? 1.414 -4.100 9.417 1.00 91.19 86 LEU A CA 1
ATOM 695 C C . LEU A 1 86 ? 0.306 -5.123 9.604 1.00 91.19 86 LEU A C 1
ATOM 697 O O . LEU A 1 86 ? -0.726 -5.018 8.949 1.00 91.19 86 LEU A O 1
ATOM 701 N N . ASN A 1 87 ? 0.472 -6.047 10.545 1.00 90.62 87 ASN A N 1
ATOM 702 C CA . ASN A 1 87 ? -0.599 -6.920 11.000 1.00 90.62 87 ASN A CA 1
ATOM 703 C C . ASN A 1 87 ? -1.436 -6.200 12.074 1.00 90.62 87 ASN A C 1
ATOM 705 O O . ASN A 1 87 ? -1.000 -5.986 13.207 1.00 90.62 87 ASN A O 1
ATOM 709 N N . LEU A 1 88 ? -2.654 -5.817 11.701 1.00 90.69 88 LEU A N 1
ATOM 710 C CA . LEU A 1 88 ? -3.632 -5.094 12.512 1.00 90.69 88 LEU A CA 1
ATOM 711 C C . LEU A 1 88 ? -4.243 -5.948 13.637 1.00 90.69 88 LEU A C 1
ATOM 713 O O . LEU A 1 88 ? -4.825 -5.383 14.561 1.00 90.69 88 LEU A O 1
ATOM 717 N N . THR A 1 89 ? -4.116 -7.279 13.580 1.00 93.81 89 THR A N 1
ATOM 718 C CA . THR A 1 89 ? -4.575 -8.195 14.638 1.00 93.81 89 THR A CA 1
ATOM 719 C C . THR A 1 89 ? -3.551 -8.290 15.767 1.00 93.81 89 THR A C 1
ATOM 721 O O . THR A 1 89 ? -3.903 -8.200 16.942 1.00 93.81 89 THR A O 1
ATOM 724 N N . THR A 1 90 ? -2.276 -8.478 15.422 1.00 95.00 90 THR A N 1
ATOM 725 C CA . THR A 1 90 ? -1.187 -8.710 16.384 1.00 95.00 90 THR A CA 1
ATOM 726 C C . THR A 1 90 ? -0.436 -7.438 16.771 1.00 95.00 90 THR A C 1
ATOM 728 O O . THR A 1 90 ? 0.367 -7.473 17.701 1.00 95.00 90 THR A O 1
ATOM 731 N N . ASN A 1 91 ? -0.690 -6.317 16.087 1.00 95.44 91 ASN A N 1
ATOM 732 C CA . ASN A 1 91 ? 0.054 -5.059 16.221 1.00 95.44 91 ASN A CA 1
ATOM 733 C C . ASN A 1 91 ? 1.565 -5.220 15.985 1.00 95.44 91 ASN A C 1
ATOM 735 O O . ASN A 1 91 ? 2.387 -4.535 16.599 1.00 95.44 91 ASN A O 1
ATOM 739 N N . THR A 1 92 ? 1.933 -6.128 15.083 1.00 95.94 92 THR A N 1
ATOM 740 C CA . THR A 1 92 ? 3.314 -6.341 14.637 1.00 95.94 92 THR A CA 1
ATOM 741 C C . THR A 1 92 ? 3.488 -5.875 13.203 1.00 95.94 92 THR A C 1
ATOM 743 O O . THR A 1 92 ? 2.530 -5.861 12.435 1.00 95.94 92 THR A O 1
ATOM 746 N N . TYR A 1 93 ? 4.705 -5.518 12.811 1.00 93.62 93 TYR A N 1
ATOM 747 C CA . TYR A 1 93 ? 5.013 -5.204 11.423 1.00 93.62 93 TYR A CA 1
ATOM 748 C C . TYR A 1 93 ? 6.267 -5.923 10.947 1.00 93.62 93 TYR A C 1
ATOM 750 O O . TYR A 1 93 ? 7.174 -6.214 11.722 1.00 93.62 93 TYR A O 1
ATOM 758 N N . GLU A 1 94 ? 6.327 -6.162 9.649 1.00 90.50 94 GLU A N 1
ATOM 759 C CA . GLU A 1 94 ? 7.558 -6.487 8.945 1.00 90.50 94 GLU A CA 1
ATOM 760 C C . GLU A 1 94 ? 7.880 -5.381 7.943 1.00 90.50 94 GLU A C 1
ATOM 762 O O . GLU A 1 94 ? 7.024 -4.572 7.564 1.00 90.50 94 GLU A O 1
ATOM 767 N N . SER A 1 95 ? 9.143 -5.320 7.533 1.00 87.31 95 SER A N 1
ATOM 768 C CA . SER A 1 95 ? 9.576 -4.370 6.521 1.00 8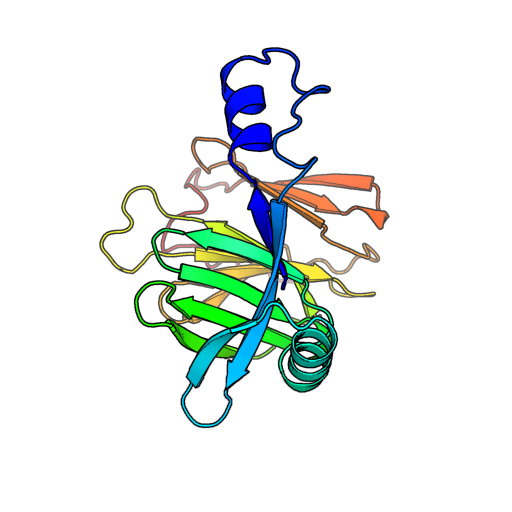7.31 95 SER A CA 1
ATOM 769 C C . SER A 1 95 ? 10.632 -4.991 5.622 1.00 87.31 95 SER A C 1
ATOM 771 O O . SER A 1 95 ? 11.481 -5.748 6.095 1.00 87.31 95 SER A O 1
ATOM 773 N N . SER A 1 96 ? 10.585 -4.668 4.336 1.00 81.62 96 SER A N 1
ATOM 774 C CA . SER A 1 96 ? 11.535 -5.159 3.338 1.00 81.62 96 SER A CA 1
ATOM 775 C C . SER A 1 96 ? 11.974 -4.026 2.425 1.00 81.62 96 SER A C 1
ATOM 777 O O . SER A 1 96 ? 11.157 -3.177 2.065 1.00 81.62 96 SER A O 1
ATOM 779 N N . ARG A 1 97 ? 13.244 -4.044 2.020 1.00 77.69 97 ARG A N 1
ATOM 780 C CA . ARG A 1 97 ? 13.767 -3.116 1.017 1.00 77.69 97 ARG A CA 1
ATOM 781 C C . ARG A 1 97 ? 13.032 -3.299 -0.305 1.00 77.69 97 ARG A C 1
ATOM 783 O O . ARG A 1 97 ? 12.792 -4.430 -0.723 1.00 77.69 97 ARG A O 1
ATOM 790 N N . THR A 1 98 ? 12.675 -2.192 -0.935 1.00 67.06 98 THR A N 1
ATOM 791 C CA . THR A 1 98 ? 12.067 -2.172 -2.267 1.00 67.06 98 THR A CA 1
ATOM 792 C C . THR A 1 98 ? 13.089 -1.932 -3.363 1.00 67.06 98 THR A C 1
ATOM 794 O O . THR A 1 98 ? 12.737 -2.050 -4.513 1.00 67.06 98 THR A O 1
ATOM 797 N N . ASP A 1 99 ? 14.342 -1.627 -3.036 1.00 66.50 99 ASP A N 1
ATOM 798 C CA . ASP A 1 99 ? 15.444 -1.506 -4.001 1.00 66.50 99 ASP A CA 1
ATOM 799 C C . ASP A 1 99 ? 16.306 -2.776 -4.088 1.00 66.50 99 ASP A C 1
ATOM 801 O O . ASP A 1 99 ? 17.368 -2.790 -4.702 1.00 66.50 99 ASP A O 1
ATOM 805 N N . ALA A 1 100 ? 15.863 -3.863 -3.457 1.00 58.38 100 ALA A N 1
ATOM 806 C CA . ALA A 1 100 ? 16.461 -5.176 -3.623 1.00 58.38 100 ALA A CA 1
ATOM 807 C C . ALA A 1 100 ? 15.742 -5.901 -4.774 1.00 58.38 100 ALA A C 1
ATOM 809 O O . ALA A 1 100 ? 14.738 -6.569 -4.538 1.00 58.38 100 ALA A O 1
ATOM 810 N N . GLY A 1 101 ? 16.217 -5.749 -6.017 1.00 57.38 101 GLY A N 1
ATOM 811 C CA . GLY A 1 101 ? 15.595 -6.397 -7.179 1.00 57.38 101 GLY A CA 1
ATOM 812 C C . GLY A 1 101 ? 15.794 -5.657 -8.502 1.00 57.38 101 GLY A C 1
ATOM 813 O O . GLY A 1 101 ? 16.918 -5.325 -8.850 1.00 57.38 101 GLY A O 1
ATOM 814 N N . VAL A 1 102 ? 14.693 -5.466 -9.236 1.00 49.09 102 VAL A N 1
ATOM 815 C CA . VAL A 1 102 ? 14.621 -4.962 -10.628 1.00 49.09 102 VAL A CA 1
ATOM 816 C C . VAL A 1 102 ? 14.233 -3.478 -10.735 1.00 49.09 102 VAL A C 1
ATOM 818 O O . VAL A 1 102 ? 13.806 -3.049 -11.796 1.00 49.09 102 VAL A O 1
ATOM 821 N N . PHE A 1 103 ? 14.291 -2.739 -9.629 1.00 52.44 103 PHE A N 1
ATOM 822 C CA . PHE A 1 103 ? 13.906 -1.327 -9.576 1.00 52.44 103 PHE A CA 1
ATOM 823 C C . PHE A 1 103 ? 15.110 -0.451 -9.898 1.00 52.44 103 PHE A C 1
ATOM 825 O O . PHE A 1 103 ? 16.126 -0.550 -9.198 1.00 52.44 103 PHE A O 1
ATOM 832 N N . ASP A 1 104 ? 14.975 0.409 -10.903 1.00 52.38 104 ASP A N 1
ATOM 833 C CA . ASP A 1 104 ? 15.990 1.400 -11.264 1.00 52.38 104 ASP A CA 1
ATOM 834 C C . ASP A 1 104 ? 15.735 2.746 -10.543 1.00 52.38 104 ASP A C 1
ATOM 836 O O . ASP A 1 104 ? 16.675 3.508 -10.285 1.00 52.38 104 ASP A O 1
ATOM 840 N N . SER A 1 105 ? 14.502 2.967 -10.057 1.00 56.78 105 SER A N 1
ATOM 841 C CA . SER A 1 105 ? 14.038 4.174 -9.358 1.00 56.78 105 SER A CA 1
ATOM 842 C C . SER A 1 105 ? 13.366 3.874 -7.994 1.00 56.78 105 SER A C 1
ATOM 844 O O . SER A 1 105 ? 13.610 2.845 -7.356 1.00 56.78 105 SER A O 1
ATOM 846 N N . GLN A 1 106 ? 12.651 4.843 -7.396 1.00 58.31 106 GLN A N 1
ATOM 847 C CA . GLN A 1 106 ? 11.945 4.649 -6.115 1.00 58.31 106 GLN A CA 1
ATOM 848 C C . GLN A 1 106 ? 10.501 4.221 -6.392 1.00 58.31 106 GLN A C 1
ATOM 850 O O . GLN A 1 106 ? 9.857 4.840 -7.224 1.00 58.31 106 GLN A O 1
ATOM 855 N N . PRO A 1 107 ? 9.915 3.236 -5.690 1.00 56.94 107 PRO A N 1
ATOM 856 C CA . PRO A 1 107 ? 8.481 3.001 -5.821 1.00 56.94 107 PRO A CA 1
ATOM 857 C C . PRO A 1 107 ? 7.716 4.192 -5.227 1.00 56.94 107 PRO A C 1
ATOM 859 O O . PRO A 1 107 ? 7.821 4.452 -4.024 1.00 56.94 107 PRO A O 1
ATOM 862 N N . GLY A 1 108 ? 6.956 4.898 -6.064 1.00 52.16 108 GLY A N 1
ATOM 863 C CA . GLY A 1 108 ? 6.070 5.998 -5.671 1.00 52.16 108 GLY A CA 1
ATOM 864 C C . GLY A 1 108 ? 4.679 5.514 -5.298 1.00 52.16 108 GLY A C 1
ATOM 865 O O . GLY A 1 108 ? 4.079 6.002 -4.333 1.00 52.16 108 GLY A O 1
ATOM 866 N N . GLN A 1 109 ? 4.207 4.464 -5.982 1.00 56.06 109 GLN A N 1
ATOM 867 C CA . GLN A 1 109 ? 2.917 3.851 -5.702 1.00 56.06 109 GLN A CA 1
ATOM 868 C C . GLN A 1 109 ? 2.944 2.330 -5.577 1.00 56.06 109 GLN A C 1
ATOM 870 O O . GLN A 1 109 ? 3.784 1.635 -6.143 1.00 56.06 109 GLN A O 1
ATOM 875 N N . ILE A 1 110 ? 1.970 1.806 -4.829 1.00 57.25 110 ILE A N 1
ATOM 876 C CA . ILE A 1 110 ? 1.694 0.375 -4.679 1.00 57.25 110 ILE A CA 1
ATOM 877 C C . ILE A 1 110 ? 0.231 0.113 -4.997 1.00 57.25 110 ILE A C 1
ATOM 879 O O . ILE A 1 110 ? -0.652 0.738 -4.410 1.00 57.25 110 ILE A O 1
ATOM 883 N N . MET A 1 111 ? -0.019 -0.909 -5.813 1.00 56.50 111 MET A N 1
ATOM 884 C CA . MET A 1 111 ? -1.320 -1.555 -5.923 1.00 56.50 111 MET A CA 1
ATOM 885 C C . MET A 1 111 ? -1.174 -3.062 -5.696 1.00 56.50 111 MET A C 1
ATOM 887 O O . MET A 1 111 ? -0.531 -3.752 -6.482 1.00 56.50 111 MET A O 1
ATOM 891 N N . GLN A 1 112 ? -1.778 -3.624 -4.646 1.00 52.22 112 GLN A N 1
ATOM 892 C CA . GLN A 1 112 ? -1.790 -5.078 -4.476 1.00 52.22 112 GLN A CA 1
ATOM 893 C C . GLN A 1 112 ? -2.891 -5.717 -5.331 1.00 52.22 112 GLN A C 1
ATOM 895 O O . GLN A 1 112 ? -4.060 -5.343 -5.245 1.00 52.22 112 GLN A O 1
ATOM 900 N N . LEU A 1 113 ? -2.549 -6.753 -6.103 1.00 47.88 113 LEU A N 1
ATOM 901 C CA . LEU A 1 113 ? -3.533 -7.678 -6.650 1.00 47.88 113 LEU A CA 1
ATOM 902 C C . LEU A 1 113 ? -3.576 -8.990 -5.896 1.00 47.88 113 LEU A C 1
ATOM 904 O O . LEU A 1 113 ? -2.621 -9.582 -5.395 1.00 47.88 113 LEU A O 1
ATOM 908 N N . LEU A 1 114 ? -4.790 -9.484 -5.901 1.00 45.81 114 LEU A N 1
ATOM 909 C CA . LEU A 1 114 ? -5.220 -10.634 -5.180 1.00 45.81 114 LEU A CA 1
ATOM 910 C C . LEU A 1 114 ? -5.730 -11.630 -6.202 1.00 45.81 114 LEU A C 1
ATOM 912 O O . LEU A 1 114 ? -6.861 -11.449 -6.627 1.00 45.81 114 LEU A O 1
ATOM 916 N N . GLY A 1 115 ? -4.970 -12.659 -6.585 1.00 41.78 115 GLY A N 1
ATOM 917 C CA . GLY A 1 115 ? -5.493 -13.692 -7.481 1.00 41.78 115 GLY A CA 1
ATOM 918 C C . GLY A 1 115 ? -6.826 -14.259 -6.983 1.00 41.78 115 GLY A C 1
ATOM 919 O O . GLY A 1 115 ? -6.971 -14.492 -5.786 1.00 41.78 115 GLY A O 1
ATOM 920 N N . ARG A 1 116 ? -7.826 -14.452 -7.858 1.00 37.88 116 ARG A N 1
ATOM 921 C CA . ARG A 1 116 ? -9.200 -14.888 -7.494 1.00 37.88 116 ARG A CA 1
ATOM 922 C C . ARG A 1 116 ? -9.230 -16.116 -6.569 1.00 37.88 116 ARG A C 1
ATOM 924 O O . ARG A 1 116 ? -10.202 -16.288 -5.845 1.00 37.88 116 ARG A O 1
ATOM 931 N N . ASN A 1 117 ? -8.151 -16.904 -6.547 1.00 39.34 117 ASN A N 1
ATOM 932 C CA . ASN A 1 117 ? -7.946 -18.092 -5.718 1.00 39.34 117 ASN A CA 1
ATOM 933 C C . ASN A 1 117 ? -6.711 -17.957 -4.797 1.00 39.34 117 ASN A C 1
ATOM 935 O O . ASN A 1 117 ? -5.769 -18.744 -4.855 1.00 39.34 117 ASN A O 1
ATOM 939 N N . SER A 1 118 ? -6.692 -16.929 -3.951 1.00 43.69 118 SER A N 1
ATOM 940 C CA . SER A 1 118 ? -5.626 -16.647 -2.975 1.00 43.69 118 SER A CA 1
ATOM 941 C C . SER A 1 118 ? -5.722 -17.518 -1.719 1.00 43.69 118 SER A C 1
ATOM 943 O O . SER A 1 118 ? -5.766 -17.013 -0.600 1.00 43.69 118 SER A O 1
ATOM 945 N N . THR A 1 119 ? -5.754 -18.834 -1.893 1.00 43.59 119 THR A N 1
ATOM 946 C CA . THR A 1 119 ? -5.569 -19.781 -0.783 1.00 43.59 119 THR A CA 1
ATOM 947 C C . THR A 1 119 ? -4.121 -20.270 -0.673 1.00 43.59 119 THR A C 1
ATOM 949 O O . THR A 1 119 ? -3.754 -20.809 0.362 1.00 43.59 119 THR A O 1
ATOM 952 N N . ASN A 1 120 ? -3.278 -20.045 -1.696 1.00 42.62 120 ASN A N 1
ATOM 953 C CA . ASN A 1 120 ? -1.976 -20.717 -1.831 1.00 42.62 120 ASN A CA 1
ATOM 954 C C . ASN A 1 120 ? -0.801 -19.766 -2.159 1.00 42.62 120 ASN A C 1
ATOM 956 O O . ASN A 1 120 ? -0.049 -20.029 -3.091 1.00 42.62 120 ASN A O 1
ATOM 960 N N . GLY A 1 121 ? -0.635 -18.636 -1.462 1.00 46.78 121 GLY A N 1
ATOM 961 C CA . GLY A 1 121 ? 0.598 -17.831 -1.594 1.00 46.78 121 GLY A CA 1
ATOM 962 C C . GLY A 1 121 ? 0.798 -17.085 -2.929 1.00 46.78 121 GLY A C 1
ATOM 963 O O . GLY A 1 121 ? 1.816 -16.426 -3.109 1.00 46.78 121 GLY A O 1
ATOM 964 N N . ASN A 1 122 ? -0.184 -17.095 -3.836 1.00 56.16 122 ASN A N 1
ATOM 965 C CA . ASN A 1 122 ? -0.171 -16.332 -5.095 1.00 56.16 122 ASN A CA 1
ATOM 966 C C . ASN A 1 122 ? -0.680 -14.890 -4.902 1.00 56.16 122 ASN A C 1
ATOM 968 O O . ASN A 1 122 ? -1.645 -14.457 -5.535 1.00 56.16 122 ASN A O 1
ATOM 972 N N . HIS A 1 123 ? -0.071 -14.154 -3.977 1.00 63.50 123 HIS A N 1
ATOM 973 C CA . HIS A 1 123 ? -0.317 -12.720 -3.824 1.00 63.50 123 HIS A CA 1
ATOM 974 C C . HIS A 1 123 ? 0.655 -11.973 -4.735 1.00 63.50 123 HIS A C 1
ATOM 976 O O . HIS A 1 123 ? 1.830 -12.332 -4.771 1.00 63.50 123 HIS A O 1
ATOM 982 N N . MET A 1 124 ? 0.187 -10.966 -5.472 1.00 71.44 124 MET A N 1
ATOM 983 C CA . MET A 1 124 ? 1.074 -10.108 -6.253 1.00 71.44 124 MET A CA 1
ATOM 984 C C . MET A 1 124 ? 0.917 -8.659 -5.823 1.00 71.44 124 MET A C 1
ATOM 986 O O . MET A 1 124 ? -0.191 -8.149 -5.714 1.00 71.44 124 MET A O 1
ATOM 990 N N . LEU A 1 125 ? 2.029 -7.998 -5.542 1.00 73.25 125 LEU A N 1
ATOM 991 C CA . LEU A 1 125 ? 2.082 -6.551 -5.360 1.00 73.25 125 LEU A CA 1
ATOM 992 C C . LEU A 1 125 ? 2.541 -5.937 -6.672 1.00 73.25 125 LEU A C 1
ATOM 994 O O . LEU A 1 125 ? 3.462 -6.478 -7.259 1.00 73.25 125 LEU A O 1
ATOM 998 N N . TYR A 1 126 ? 1.929 -4.849 -7.111 1.00 76.00 126 TYR A N 1
ATOM 999 C CA . TYR A 1 126 ? 2.398 -4.033 -8.226 1.00 76.00 126 TYR A CA 1
ATOM 1000 C C . TYR A 1 126 ? 2.917 -2.716 -7.684 1.00 76.00 126 TYR A C 1
ATOM 1002 O O . TYR A 1 126 ? 2.373 -2.190 -6.711 1.00 76.00 126 TYR A O 1
ATOM 1010 N N . PHE A 1 127 ? 3.973 -2.216 -8.302 1.00 74.75 127 PHE A N 1
ATOM 1011 C CA . PHE A 1 127 ? 4.689 -1.021 -7.899 1.00 74.75 127 PHE A CA 1
ATOM 1012 C C . PHE A 1 127 ? 4.847 -0.140 -9.122 1.00 74.75 127 PHE A C 1
ATOM 1014 O O . PHE A 1 127 ? 5.418 -0.588 -10.116 1.00 74.75 127 PHE A O 1
ATOM 1021 N N . CYS A 1 128 ? 4.361 1.087 -9.029 1.00 72.69 128 CYS A N 1
ATOM 1022 C CA . CYS A 1 128 ? 4.706 2.118 -9.990 1.00 72.69 128 CYS A CA 1
ATOM 1023 C C . CYS A 1 128 ? 5.903 2.884 -9.434 1.00 72.69 128 CYS A C 1
ATOM 1025 O O . CYS A 1 128 ? 5.870 3.320 -8.274 1.00 72.69 128 CYS A O 1
ATOM 1027 N N . GLU A 1 129 ? 6.965 3.002 -10.221 1.00 68.06 129 GLU A N 1
ATOM 1028 C CA . GLU A 1 129 ? 8.092 3.851 -9.858 1.00 68.06 129 GLU A CA 1
ATOM 1029 C C . GLU A 1 129 ? 7.770 5.336 -10.057 1.00 68.06 129 GLU A C 1
ATOM 1031 O O . GLU A 1 129 ? 7.035 5.732 -10.960 1.00 68.06 129 GLU A O 1
ATOM 1036 N N . ASP A 1 130 ? 8.327 6.135 -9.158 1.00 65.00 130 ASP A N 1
ATOM 1037 C CA . ASP A 1 130 ? 8.367 7.592 -9.155 1.00 65.00 130 ASP A CA 1
ATOM 1038 C C . ASP A 1 130 ? 9.853 7.977 -9.222 1.00 65.00 130 ASP A C 1
ATOM 1040 O O . ASP A 1 130 ? 10.671 7.563 -8.381 1.00 65.00 130 ASP A O 1
ATOM 1044 N N . GLY A 1 131 ? 10.232 8.674 -10.294 1.00 61.94 131 GLY A N 1
ATOM 1045 C CA . GLY A 1 131 ? 11.623 8.927 -10.635 1.00 61.94 131 GLY A CA 1
ATOM 1046 C C . GLY A 1 131 ? 11.789 9.799 -11.877 1.00 61.94 131 GLY A C 1
A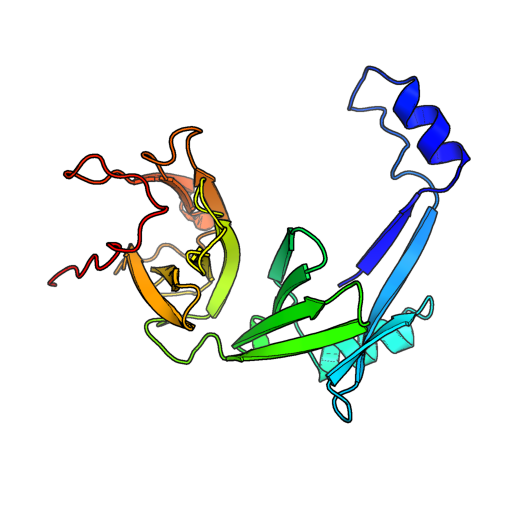TOM 1047 O O . GLY A 1 131 ? 10.956 9.835 -12.766 1.00 61.94 131 GLY A O 1
ATOM 1048 N N . VAL A 1 132 ? 12.916 10.505 -11.959 1.00 51.78 132 VAL A N 1
ATOM 1049 C CA . VAL A 1 132 ? 13.204 11.445 -13.061 1.00 51.78 132 VAL A CA 1
ATOM 1050 C C . VAL A 1 132 ? 13.736 10.774 -14.340 1.00 51.78 132 VAL A C 1
ATOM 1052 O O . VAL A 1 132 ? 13.947 11.462 -15.335 1.00 51.78 132 VAL A O 1
ATOM 1055 N N . ALA A 1 133 ? 14.005 9.467 -14.296 1.00 54.94 133 ALA A N 1
ATOM 1056 C CA . ALA A 1 133 ? 14.441 8.619 -15.406 1.00 54.94 133 ALA A CA 1
ATOM 1057 C C . ALA A 1 133 ? 14.182 7.144 -15.043 1.00 54.94 133 ALA A C 1
ATOM 1059 O O . ALA A 1 133 ? 14.176 6.814 -13.853 1.00 54.94 133 ALA A O 1
ATOM 1060 N N . ASP A 1 134 ? 13.999 6.286 -16.051 1.00 58.16 134 ASP A N 1
ATOM 1061 C CA . ASP A 1 134 ? 13.809 4.835 -15.906 1.00 58.16 134 ASP A CA 1
ATOM 1062 C C . ASP A 1 134 ? 12.652 4.484 -14.953 1.00 58.16 134 ASP A C 1
ATOM 1064 O O . ASP A 1 134 ? 12.847 3.852 -13.917 1.00 58.16 134 ASP A O 1
ATOM 1068 N N . VAL A 1 135 ? 11.439 4.963 -15.265 1.00 65.81 135 VAL A N 1
ATOM 1069 C CA . VAL A 1 135 ? 10.230 4.628 -14.498 1.00 65.81 135 VAL A CA 1
ATOM 1070 C C . VAL A 1 135 ? 9.612 3.332 -15.012 1.00 65.81 135 VAL A C 1
ATOM 1072 O O . VAL A 1 135 ? 9.122 3.235 -16.140 1.00 65.81 135 VAL A O 1
ATOM 1075 N N . GLY A 1 136 ? 9.611 2.312 -14.160 1.00 69.38 136 GLY A N 1
ATOM 1076 C CA . GLY A 1 136 ? 9.016 1.024 -14.468 1.00 69.38 136 GLY A CA 1
ATOM 1077 C C . GLY A 1 136 ? 7.700 0.745 -13.745 1.00 69.38 136 GLY A C 1
ATOM 1078 O O . GLY A 1 136 ? 7.347 1.309 -12.702 1.00 69.38 136 GLY A O 1
ATOM 1079 N N . LEU A 1 137 ? 6.968 -0.215 -14.306 1.00 74.38 137 LEU A N 1
ATOM 1080 C CA . LEU A 1 137 ? 5.927 -0.941 -13.600 1.00 74.38 137 LEU A CA 1
ATOM 1081 C C . LEU A 1 137 ? 6.436 -2.337 -13.266 1.00 74.38 137 LEU A C 1
ATOM 1083 O O . LEU A 1 137 ? 6.638 -3.179 -14.148 1.00 74.38 137 LEU A O 1
ATOM 1087 N N . HIS A 1 138 ? 6.549 -2.612 -11.973 1.00 76.19 138 HIS A N 1
ATOM 1088 C CA . HIS A 1 138 ? 7.044 -3.884 -11.465 1.00 76.19 138 HIS A CA 1
ATOM 1089 C C . HIS A 1 138 ? 5.978 -4.609 -10.662 1.00 76.19 138 HIS A C 1
ATOM 1091 O O . HIS A 1 138 ? 5.011 -4.025 -10.174 1.00 76.19 138 HIS A O 1
ATOM 1097 N N . GLY A 1 139 ? 6.174 -5.909 -10.491 1.00 76.06 139 GLY A N 1
ATOM 1098 C CA . GLY A 1 139 ? 5.412 -6.722 -9.570 1.00 76.06 139 GLY A CA 1
ATOM 1099 C C . GLY A 1 139 ? 6.303 -7.508 -8.616 1.00 76.06 139 GLY A C 1
ATOM 1100 O O . GLY A 1 139 ? 7.472 -7.749 -8.890 1.00 76.06 139 GLY A O 1
ATOM 1101 N N . ARG A 1 140 ? 5.742 -7.935 -7.485 1.00 73.25 140 ARG A N 1
ATOM 1102 C CA . ARG A 1 140 ? 6.359 -8.838 -6.511 1.00 73.25 140 ARG A CA 1
ATOM 1103 C C . ARG A 1 140 ? 5.421 -9.993 -6.224 1.00 73.25 140 ARG A C 1
ATOM 1105 O O . ARG A 1 140 ? 4.279 -9.774 -5.826 1.00 73.25 140 ARG A O 1
ATOM 1112 N N . LYS A 1 141 ? 5.908 -11.213 -6.399 1.00 72.44 141 LYS A N 1
ATOM 1113 C CA . LYS A 1 141 ? 5.207 -12.459 -6.082 1.00 72.44 141 LYS A CA 1
ATOM 1114 C C . LYS A 1 141 ? 5.180 -12.690 -4.568 1.00 72.44 141 LYS A C 1
ATOM 1116 O O . LYS A 1 141 ? 5.993 -12.153 -3.820 1.00 72.44 141 LYS A O 1
ATOM 1121 N N . GLY A 1 142 ? 4.261 -13.535 -4.106 1.00 65.44 142 GLY A N 1
ATOM 1122 C CA . GLY A 1 142 ? 4.082 -13.822 -2.679 1.00 65.44 142 GLY A CA 1
ATOM 1123 C C . GLY A 1 142 ? 5.273 -14.531 -2.027 1.00 65.44 142 GLY A C 1
ATOM 1124 O O . GLY A 1 142 ? 5.424 -14.465 -0.813 1.00 65.44 142 GLY A O 1
ATOM 1125 N N . ASN A 1 143 ? 6.147 -15.156 -2.820 1.00 67.81 143 ASN A N 1
ATOM 1126 C CA . ASN A 1 143 ? 7.424 -15.717 -2.365 1.00 67.81 143 ASN A CA 1
ATOM 1127 C C . ASN A 1 143 ? 8.544 -14.665 -2.224 1.00 67.81 143 ASN A C 1
ATOM 1129 O O . ASN A 1 143 ? 9.627 -14.997 -1.757 1.00 67.81 143 ASN A O 1
ATOM 1133 N N . GLY A 1 144 ? 8.288 -13.412 -2.609 1.00 65.75 144 GLY A N 1
ATOM 1134 C CA . GLY A 1 144 ? 9.228 -12.305 -2.510 1.00 65.75 144 GLY A CA 1
ATOM 1135 C C . GLY A 1 144 ? 9.899 -11.902 -3.822 1.00 65.75 144 GLY A C 1
ATOM 1136 O O . GLY A 1 144 ? 10.480 -10.820 -3.839 1.00 65.75 144 GLY A O 1
ATOM 1137 N N . ASP A 1 145 ? 9.780 -12.697 -4.890 1.00 70.44 145 ASP A N 1
ATOM 1138 C CA . ASP A 1 145 ? 10.443 -12.434 -6.174 1.00 70.44 145 ASP A CA 1
ATOM 1139 C C . ASP A 1 145 ? 9.837 -11.225 -6.887 1.00 70.44 145 ASP A C 1
ATOM 1141 O O . ASP A 1 145 ? 8.614 -11.135 -7.021 1.00 70.44 145 ASP A O 1
ATOM 1145 N N . PHE A 1 146 ? 10.686 -10.344 -7.412 1.00 73.38 146 PHE A N 1
ATOM 1146 C CA . PHE A 1 146 ? 10.262 -9.220 -8.243 1.00 73.38 146 PHE A CA 1
ATOM 1147 C C . PHE A 1 146 ? 10.323 -9.553 -9.741 1.00 73.38 146 PHE A C 1
ATOM 1149 O O . PHE A 1 146 ? 11.128 -10.376 -10.173 1.00 73.38 146 PHE A O 1
ATOM 1156 N N . PHE A 1 147 ? 9.462 -8.917 -10.531 1.00 71.62 147 PHE A N 1
ATOM 1157 C CA . PHE A 1 147 ? 9.423 -9.001 -11.992 1.00 71.62 147 PHE A CA 1
ATOM 1158 C C . PHE A 1 147 ? 9.008 -7.653 -12.586 1.00 71.62 147 PHE A C 1
ATOM 1160 O O . PHE A 1 147 ? 8.347 -6.866 -11.914 1.00 71.62 147 PHE A O 1
ATOM 1167 N N . THR A 1 148 ? 9.339 -7.410 -13.850 1.00 75.94 148 THR A N 1
ATOM 1168 C CA . THR A 1 148 ? 8.962 -6.181 -14.563 1.00 75.94 148 THR A CA 1
ATOM 1169 C C . THR A 1 148 ? 7.815 -6.461 -15.537 1.00 75.94 148 THR A C 1
ATOM 1171 O O . THR A 1 148 ? 7.698 -7.561 -16.078 1.00 75.94 148 THR A O 1
ATOM 1174 N N . ILE A 1 149 ? 6.911 -5.497 -15.703 1.00 75.69 149 ILE A N 1
ATOM 1175 C CA . ILE A 1 149 ? 5.775 -5.545 -16.645 1.00 75.69 149 ILE A CA 1
ATOM 1176 C C . ILE A 1 149 ? 5.982 -4.549 -17.764 1.00 75.69 149 ILE A C 1
ATOM 1178 O O . ILE A 1 149 ? 5.704 -4.862 -18.918 1.00 75.69 149 ILE A O 1
ATOM 1182 N N . LEU A 1 150 ? 6.442 -3.361 -17.397 1.00 75.38 150 LEU A N 1
ATOM 1183 C CA . LEU A 1 150 ? 6.830 -2.311 -18.308 1.00 75.38 150 LEU A CA 1
ATOM 1184 C C . LEU A 1 150 ? 8.135 -1.749 -17.764 1.00 75.38 150 LEU A C 1
ATOM 1186 O O . LEU A 1 150 ? 8.195 -1.358 -16.602 1.00 75.38 150 LEU A O 1
ATOM 1190 N N . ASP A 1 151 ? 9.162 -1.801 -18.592 1.00 70.56 151 ASP A N 1
ATOM 1191 C CA . ASP A 1 151 ? 10.450 -1.164 -18.364 1.00 70.56 151 ASP A CA 1
ATOM 1192 C C . ASP A 1 151 ? 10.557 -0.110 -19.461 1.00 70.56 151 ASP A C 1
ATOM 1194 O O . ASP A 1 151 ? 10.468 -0.482 -20.639 1.00 70.56 151 ASP A O 1
ATOM 1198 N N . HIS A 1 152 ? 10.595 1.176 -19.109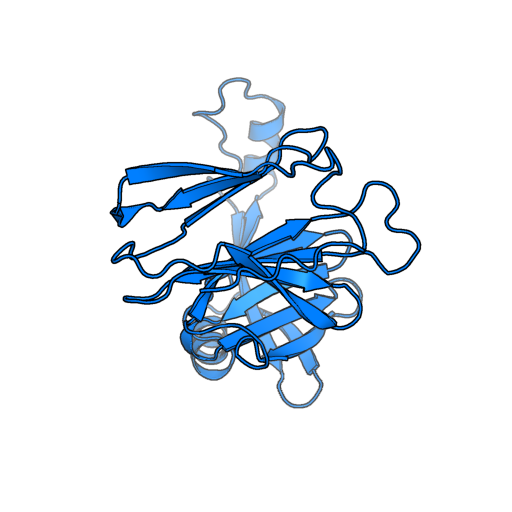 1.00 62.31 152 HIS A N 1
ATOM 1199 C CA . HIS A 1 152 ? 10.533 2.238 -20.106 1.00 62.31 152 HIS A CA 1
ATOM 1200 C C . HIS A 1 152 ? 11.727 3.193 -20.041 1.00 62.31 152 HIS A C 1
ATOM 1202 O O . HIS A 1 152 ? 11.943 3.868 -19.046 1.00 62.31 152 HIS A O 1
ATOM 1208 N N . ASP A 1 153 ? 12.421 3.324 -21.176 1.00 53.78 153 ASP A N 1
ATOM 1209 C CA . ASP A 1 153 ? 13.560 4.228 -21.415 1.00 53.78 153 ASP A CA 1
ATOM 1210 C C . ASP A 1 153 ? 13.113 5.629 -21.913 1.00 53.78 153 ASP A C 1
ATOM 1212 O O . ASP A 1 153 ? 13.734 6.222 -22.795 1.00 53.78 153 ASP A O 1
ATOM 1216 N N . TRP A 1 154 ? 11.956 6.135 -21.458 1.00 57.88 154 TRP A N 1
ATOM 1217 C CA . TRP A 1 154 ? 11.442 7.463 -21.852 1.00 57.88 154 TRP A CA 1
ATOM 1218 C C . TRP A 1 154 ? 11.378 8.411 -20.654 1.00 57.88 154 TRP A C 1
ATOM 1220 O O . TRP A 1 154 ? 11.205 7.977 -19.521 1.00 57.88 154 TRP A O 1
ATOM 1230 N N . GLU A 1 155 ? 11.480 9.716 -20.931 1.00 53.97 155 GLU A N 1
ATOM 1231 C CA . GLU A 1 155 ? 11.376 10.838 -19.978 1.00 53.97 155 GLU A CA 1
ATOM 1232 C C . GLU A 1 155 ? 9.955 11.006 -19.383 1.00 53.97 155 GLU A C 1
ATOM 1234 O O . GLU A 1 155 ? 9.465 12.122 -19.210 1.00 53.97 155 GLU A O 1
ATOM 1239 N N . GLU A 1 156 ? 9.241 9.912 -19.119 1.00 58.25 156 GLU A N 1
ATOM 1240 C CA . GLU A 1 156 ? 7.993 9.936 -18.360 1.00 58.25 156 GLU A CA 1
ATOM 1241 C C . GLU A 1 156 ? 8.362 9.944 -16.868 1.00 58.25 156 GLU A C 1
ATOM 1243 O O . GLU A 1 156 ? 9.199 9.166 -16.428 1.00 58.25 156 GLU A O 1
ATOM 1248 N N . LEU A 1 157 ? 7.825 10.893 -16.101 1.00 59.09 157 LEU A N 1
ATOM 1249 C CA . LEU A 1 157 ? 8.408 11.278 -14.806 1.00 59.09 157 LEU A CA 1
ATOM 1250 C C . LEU A 1 157 ? 7.718 10.643 -13.586 1.00 59.09 157 LEU A C 1
ATOM 1252 O O . LEU A 1 157 ? 8.302 10.596 -12.509 1.00 59.09 157 LEU A O 1
ATOM 1256 N N . GLU A 1 158 ? 6.488 10.135 -13.725 1.00 67.81 158 GLU A N 1
ATOM 1257 C CA . GLU A 1 158 ? 5.771 9.544 -12.587 1.00 67.81 158 GLU A CA 1
ATOM 1258 C C . GLU A 1 158 ? 4.633 8.621 -13.040 1.00 67.81 158 GLU A C 1
ATOM 1260 O O . GLU A 1 158 ? 3.705 9.046 -13.738 1.00 67.81 158 GLU A O 1
ATOM 1265 N N . ALA A 1 159 ? 4.684 7.349 -12.628 1.00 67.75 159 ALA A N 1
ATOM 1266 C CA . ALA A 1 159 ? 3.582 6.407 -12.785 1.00 67.75 159 ALA A CA 1
ATOM 1267 C C . ALA A 1 159 ? 2.697 6.430 -11.526 1.00 67.75 159 ALA A C 1
ATOM 1269 O O . ALA A 1 159 ? 3.099 6.027 -10.435 1.00 67.75 159 ALA A O 1
ATOM 1270 N N . ASP A 1 160 ? 1.458 6.885 -11.694 1.00 69.25 160 ASP A N 1
ATOM 1271 C CA . ASP A 1 160 ? 0.722 7.544 -10.610 1.00 69.25 160 ASP A CA 1
ATOM 1272 C C . ASP A 1 160 ? -0.744 7.087 -10.487 1.00 69.25 160 ASP A C 1
ATOM 1274 O O . ASP A 1 160 ? -1.553 7.579 -9.690 1.00 69.25 160 ASP A O 1
ATOM 1278 N N . GLY A 1 161 ? -1.121 6.109 -11.299 1.00 67.25 161 GLY A N 1
ATOM 1279 C CA . GLY A 1 161 ? -2.396 5.433 -11.171 1.00 67.25 161 GLY A CA 1
ATOM 1280 C C . GLY A 1 161 ? -2.321 4.059 -11.792 1.00 67.25 161 GLY A C 1
ATOM 1281 O O . GLY A 1 161 ? -1.849 3.909 -12.913 1.00 67.25 161 GLY A O 1
ATOM 1282 N N . LEU A 1 162 ? -2.819 3.054 -11.079 1.00 76.31 162 LEU A N 1
ATOM 1283 C CA . LEU A 1 162 ? -2.903 1.696 -11.590 1.00 76.31 162 LEU A CA 1
ATOM 1284 C C . LEU A 1 162 ? -4.298 1.136 -11.329 1.00 76.31 162 LEU A C 1
ATOM 1286 O O . LEU A 1 162 ? -4.853 1.280 -10.239 1.00 76.31 162 LEU A O 1
ATOM 1290 N N . ALA A 1 163 ? -4.883 0.507 -12.344 1.00 75.94 163 ALA A N 1
ATOM 1291 C CA . ALA A 1 163 ? -6.154 -0.192 -12.235 1.00 75.94 163 ALA A CA 1
ATOM 1292 C C . ALA A 1 163 ? -6.158 -1.464 -13.084 1.00 75.94 163 ALA A C 1
ATOM 1294 O O . ALA A 1 163 ? -5.467 -1.569 -14.090 1.00 75.94 163 ALA A O 1
ATOM 1295 N N . LEU A 1 164 ? -6.996 -2.429 -12.711 1.00 75.56 164 LEU A N 1
ATOM 1296 C CA . LEU A 1 164 ? -7.268 -3.602 -13.534 1.00 75.56 164 LEU A CA 1
ATOM 1297 C C . LEU A 1 164 ? -8.733 -3.673 -13.951 1.00 75.56 164 LEU A C 1
ATOM 1299 O O . LEU A 1 164 ? -9.641 -3.371 -13.177 1.00 75.56 164 LEU A O 1
ATOM 1303 N N . SER A 1 165 ? -8.955 -4.211 -15.146 1.00 79.25 165 SER A N 1
ATOM 1304 C CA . SER A 1 165 ? -10.263 -4.720 -15.570 1.00 79.25 165 SER A CA 1
ATOM 1305 C C . SER A 1 165 ? -10.795 -5.822 -14.628 1.00 79.25 165 SER A C 1
ATOM 1307 O O . SER A 1 165 ? -10.011 -6.553 -14.014 1.00 79.25 165 SER A O 1
ATOM 1309 N N . PRO A 1 166 ? -12.125 -6.038 -14.542 1.00 76.12 166 PRO A N 1
ATOM 1310 C CA . PRO A 1 166 ? -12.714 -7.046 -13.650 1.00 76.12 166 PRO A CA 1
ATOM 1311 C C . PRO A 1 166 ? -12.234 -8.486 -13.892 1.00 76.12 166 PRO A C 1
ATOM 1313 O O . PRO A 1 166 ? -12.158 -9.285 -12.960 1.00 76.12 166 PRO A O 1
ATOM 1316 N N . ASN A 1 167 ? -11.913 -8.826 -15.146 1.00 77.75 167 ASN A N 1
ATOM 1317 C CA . ASN A 1 167 ? -11.361 -10.130 -15.530 1.00 77.75 167 ASN A CA 1
ATOM 1318 C C . ASN A 1 167 ? -9.825 -10.178 -15.456 1.00 77.75 167 ASN A C 1
ATOM 1320 O O . ASN A 1 167 ? -9.245 -11.226 -15.734 1.00 77.75 167 ASN A O 1
ATOM 1324 N N . ARG A 1 168 ? -9.192 -9.055 -15.093 1.00 78.00 168 ARG A N 1
ATOM 1325 C CA . ARG A 1 168 ? -7.752 -8.878 -14.894 1.00 78.00 168 ARG A CA 1
ATOM 1326 C C . ARG A 1 168 ? -6.896 -9.133 -16.127 1.00 78.00 168 ARG A C 1
ATOM 1328 O O . ARG A 1 168 ? -5.709 -9.386 -15.980 1.00 78.00 168 ARG A O 1
ATOM 1335 N N . LYS A 1 169 ? -7.472 -9.070 -17.329 1.00 83.50 169 LYS A N 1
ATOM 1336 C CA . LYS A 1 169 ? -6.735 -9.237 -18.596 1.00 83.50 169 LYS A CA 1
ATOM 1337 C C . LYS A 1 169 ? -6.199 -7.928 -19.170 1.00 83.50 169 LYS A C 1
ATOM 1339 O O . LYS A 1 169 ? -5.315 -7.951 -20.014 1.00 83.50 169 LYS A O 1
ATOM 1344 N N . HIS A 1 170 ? -6.737 -6.818 -18.688 1.00 82.88 170 HIS A N 1
ATOM 1345 C CA . HIS A 1 170 ? -6.337 -5.462 -19.041 1.00 82.88 170 HIS A CA 1
ATOM 1346 C C . HIS A 1 170 ? -5.859 -4.758 -17.781 1.00 82.88 170 HIS A C 1
ATOM 1348 O O . HIS A 1 170 ? -6.588 -4.757 -16.775 1.00 82.88 170 HIS A O 1
ATOM 1354 N N . MET A 1 171 ? -4.662 -4.194 -17.857 1.00 84.94 171 MET A N 1
ATOM 1355 C 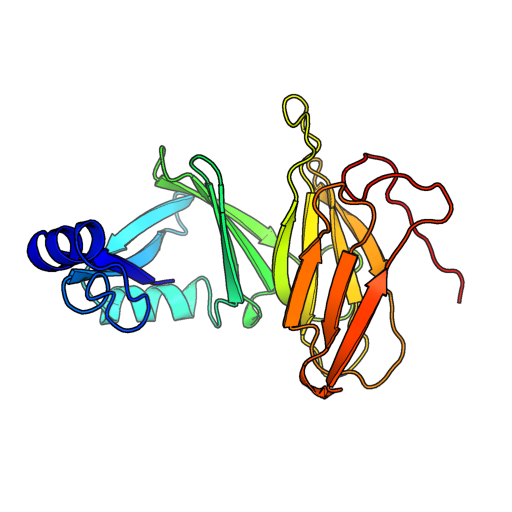CA . MET A 1 171 ? -4.053 -3.345 -16.845 1.00 84.94 171 MET A CA 1
ATOM 1356 C C . MET A 1 171 ? -3.965 -1.923 -17.380 1.00 84.94 171 MET A C 1
ATOM 1358 O O . MET A 1 171 ? -3.498 -1.715 -18.489 1.00 84.94 171 MET A O 1
ATOM 1362 N N . TYR A 1 172 ? -4.431 -0.961 -16.597 1.00 81.94 172 TYR A N 1
ATOM 1363 C CA . TYR A 1 172 ? -4.426 0.451 -16.943 1.00 81.94 172 TYR A CA 1
ATOM 1364 C C . TYR A 1 172 ? -3.433 1.175 -16.049 1.00 81.94 172 TYR A C 1
ATOM 1366 O O . TYR A 1 172 ? -3.502 1.012 -14.829 1.00 81.94 172 TYR A O 1
ATOM 1374 N N . VAL A 1 173 ? -2.532 1.950 -16.647 1.00 79.12 173 VAL A N 1
ATOM 1375 C CA . VAL A 1 173 ? -1.478 2.673 -15.924 1.00 79.12 173 VAL A CA 1
ATOM 1376 C C . VAL A 1 173 ? -1.454 4.115 -16.400 1.00 79.12 173 VAL A C 1
ATOM 1378 O O . VAL A 1 173 ? -1.357 4.360 -17.600 1.00 79.12 173 VAL A O 1
ATOM 1381 N N . ALA A 1 174 ? -1.581 5.055 -15.471 1.00 76.44 174 ALA A N 1
ATOM 1382 C CA . ALA A 1 174 ? -1.500 6.480 -15.743 1.00 76.44 174 ALA A CA 1
ATOM 1383 C C . ALA A 1 174 ? -0.092 6.992 -15.431 1.00 76.44 174 ALA A C 1
ATOM 1385 O O . ALA A 1 174 ? 0.407 6.765 -14.330 1.00 76.44 174 ALA A O 1
ATOM 1386 N N . PHE A 1 175 ? 0.491 7.718 -16.379 1.00 76.31 175 PHE A N 1
ATOM 1387 C CA . PHE A 1 175 ? 1.710 8.497 -16.198 1.00 76.31 175 PHE A CA 1
ATOM 1388 C C . PHE A 1 175 ? 1.302 9.967 -16.127 1.00 76.31 175 PHE A C 1
ATOM 1390 O O . PHE A 1 175 ? 0.937 10.572 -17.142 1.00 76.31 175 PHE A O 1
ATOM 1397 N N . SER A 1 176 ? 1.228 10.499 -14.906 1.00 66.00 176 SER A N 1
ATOM 1398 C CA . SER A 1 176 ? 0.529 11.754 -14.593 1.00 66.00 176 SER A CA 1
ATOM 1399 C C . SER A 1 176 ? 1.198 12.963 -15.239 1.00 66.00 176 SER A C 1
ATOM 1401 O O . SER A 1 176 ? 0.511 13.771 -15.867 1.00 66.00 176 SER A O 1
ATOM 1403 N N . ASP A 1 177 ? 2.525 13.032 -15.177 1.00 69.31 177 ASP A N 1
ATOM 1404 C CA . ASP A 1 177 ? 3.311 14.133 -15.740 1.00 69.31 177 ASP A CA 1
ATOM 1405 C C . ASP A 1 177 ? 3.285 14.175 -17.274 1.00 69.31 177 ASP A C 1
ATOM 1407 O O . ASP A 1 177 ? 3.254 15.252 -17.873 1.00 69.31 177 ASP A O 1
ATOM 1411 N N . ALA A 1 178 ? 3.223 13.010 -17.923 1.00 71.31 178 ALA A N 1
ATOM 1412 C CA . ALA A 1 178 ? 3.101 12.911 -19.376 1.00 71.31 178 ALA A CA 1
ATOM 1413 C C . ALA A 1 178 ? 1.645 13.050 -19.865 1.00 71.31 178 ALA A C 1
ATOM 1415 O O . ALA A 1 178 ? 1.398 13.272 -21.052 1.00 71.31 178 ALA A O 1
ATOM 1416 N N . GLY A 1 179 ? 0.661 12.913 -18.967 1.00 74.06 179 GLY A N 1
ATOM 1417 C CA . GLY A 1 179 ? -0.759 12.873 -19.316 1.00 74.06 179 GLY A CA 1
ATOM 1418 C C . GLY A 1 179 ? -1.150 11.639 -20.138 1.00 74.06 179 GLY A C 1
ATOM 1419 O O . GLY A 1 179 ? -2.110 11.696 -20.911 1.00 74.06 179 GLY A O 1
ATOM 1420 N N . ILE A 1 180 ? -0.409 10.536 -19.997 1.00 78.00 180 ILE A N 1
ATOM 1421 C CA . ILE A 1 180 ? -0.583 9.306 -20.780 1.00 78.00 180 ILE A CA 1
ATOM 1422 C C . ILE A 1 180 ? -1.311 8.250 -19.943 1.00 78.00 180 ILE A C 1
ATOM 1424 O O . ILE A 1 180 ? -1.069 8.093 -18.748 1.00 78.00 180 ILE A O 1
ATOM 1428 N N . LEU A 1 181 ? -2.213 7.507 -20.587 1.00 79.56 181 LEU A N 1
ATOM 1429 C CA . LEU A 1 181 ? -2.871 6.334 -20.017 1.00 79.56 181 LEU A CA 1
ATOM 1430 C C . LEU A 1 181 ? -2.588 5.124 -20.908 1.00 79.56 181 LEU A C 1
ATOM 1432 O O . LEU A 1 181 ? -3.073 5.061 -22.039 1.00 79.56 181 LEU A O 1
ATOM 1436 N N . TYR A 1 182 ? -1.845 4.154 -20.384 1.00 81.00 182 TYR A N 1
ATOM 1437 C CA . TYR A 1 182 ? -1.595 2.887 -21.059 1.00 81.00 182 TYR A CA 1
ATOM 1438 C C . TYR A 1 182 ? -2.681 1.867 -20.745 1.00 81.00 182 TYR A C 1
ATOM 1440 O O . TYR A 1 182 ? -3.169 1.780 -19.618 1.00 81.00 182 TYR A O 1
ATOM 1448 N N . GLU A 1 183 ? -2.997 1.047 -21.742 1.00 85.44 183 GLU A N 1
ATOM 1449 C CA . GLU A 1 183 ? -3.639 -0.248 -21.566 1.00 85.44 183 GLU A CA 1
ATOM 1450 C C . GLU A 1 183 ? -2.616 -1.335 -21.901 1.00 85.44 183 GLU A C 1
ATOM 1452 O O . GLU A 1 183 ? -2.107 -1.407 -23.017 1.00 85.44 183 GLU A O 1
ATOM 1457 N N . ILE A 1 184 ? -2.321 -2.186 -20.926 1.00 84.94 184 ILE A N 1
ATOM 1458 C CA . ILE A 1 184 ? -1.402 -3.308 -21.046 1.00 84.94 184 ILE A CA 1
ATOM 1459 C C . ILE A 1 184 ? -2.233 -4.589 -21.074 1.00 84.94 184 ILE A C 1
ATOM 1461 O O . ILE A 1 184 ? -3.034 -4.865 -20.173 1.00 84.94 184 ILE A O 1
ATOM 1465 N N . THR A 1 185 ? -2.017 -5.391 -22.110 1.00 85.38 185 THR A N 1
ATOM 1466 C C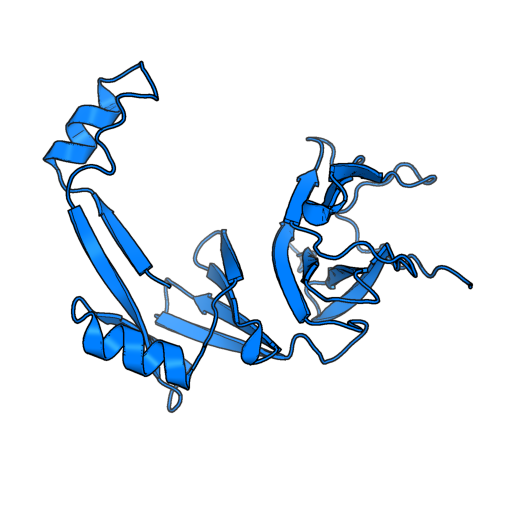A . THR A 1 185 ? -2.613 -6.717 -22.294 1.00 85.38 185 THR A CA 1
ATOM 1467 C C . THR A 1 185 ? -1.524 -7.758 -22.504 1.00 85.38 185 THR A C 1
ATOM 1469 O O . THR A 1 185 ? -0.387 -7.427 -22.824 1.00 85.38 185 THR A O 1
ATOM 1472 N N . ARG A 1 186 ? -1.873 -9.035 -22.343 1.00 80.88 186 ARG A N 1
ATOM 1473 C CA . ARG A 1 186 ? -0.980 -10.156 -22.648 1.00 80.88 186 ARG A CA 1
ATOM 1474 C C . ARG A 1 186 ? -1.471 -10.897 -23.883 1.00 80.88 186 ARG A C 1
ATOM 1476 O O . ARG A 1 186 ? -2.653 -11.236 -23.950 1.00 80.88 186 ARG A O 1
ATOM 1483 N N . ASP A 1 187 ? -0.559 -11.227 -24.792 1.00 81.06 187 ASP A N 1
ATOM 1484 C CA . ASP A 1 187 ? -0.871 -11.993 -26.009 1.00 81.06 187 ASP A CA 1
ATOM 1485 C C . ASP A 1 187 ? -1.391 -13.404 -25.706 1.00 81.06 187 ASP A C 1
ATOM 1487 O O . ASP A 1 187 ? -2.201 -13.954 -26.450 1.00 81.06 187 ASP A O 1
ATOM 1491 N N . ASP A 1 188 ? -0.981 -13.984 -24.574 1.00 79.94 188 ASP A N 1
ATOM 1492 C CA . ASP A 1 188 ? -1.480 -15.284 -24.115 1.00 79.94 188 ASP A CA 1
ATOM 1493 C C . ASP A 1 188 ? -2.908 -15.232 -23.543 1.00 79.94 188 ASP A C 1
ATOM 1495 O O . ASP A 1 188 ? -3.487 -16.263 -23.187 1.00 79.94 188 ASP A O 1
ATOM 1499 N N . GLY A 1 189 ? -3.494 -14.035 -23.441 1.00 82.12 189 GLY A N 1
ATOM 1500 C CA . GLY A 1 189 ? -4.843 -13.814 -22.939 1.00 82.12 189 GLY A CA 1
ATOM 1501 C C . GLY A 1 189 ? -5.043 -14.208 -21.473 1.00 82.12 189 GLY A C 1
ATOM 1502 O O . GLY A 1 189 ? -6.200 -14.310 -21.035 1.00 82.12 189 GLY A O 1
ATOM 1503 N N . LEU A 1 190 ? -3.965 -14.456 -20.720 1.00 80.81 190 LEU A N 1
ATOM 1504 C CA . LEU A 1 190 ? -4.018 -14.773 -19.297 1.00 80.81 190 LEU A CA 1
ATOM 1505 C C . LEU A 1 190 ? -4.176 -13.498 -18.453 1.00 80.81 190 LEU A C 1
ATOM 1507 O O . LEU A 1 190 ? -3.795 -12.409 -18.876 1.00 80.81 190 LEU A O 1
ATOM 1511 N N . PRO A 1 191 ? -4.762 -13.604 -17.251 1.00 79.56 191 PRO A N 1
ATOM 1512 C CA . PRO A 1 191 ? -4.884 -12.468 -16.347 1.00 79.56 191 PRO A CA 1
ATOM 1513 C C . PRO A 1 191 ? -3.554 -12.112 -15.662 1.00 79.56 191 PRO A C 1
ATOM 1515 O O . PRO A 1 191 ? -2.719 -12.983 -15.404 1.00 79.56 191 PRO A O 1
ATOM 1518 N N . PHE A 1 192 ? -3.411 -10.851 -15.242 1.00 77.12 192 PHE A N 1
ATOM 1519 C CA . PHE A 1 192 ? -2.316 -10.333 -14.407 1.00 77.12 192 PHE A CA 1
ATOM 1520 C C . PHE A 1 192 ? -2.406 -10.824 -12.946 1.00 77.12 192 PHE A C 1
ATOM 1522 O O . PHE A 1 192 ? -2.226 -10.074 -11.999 1.00 77.12 192 PHE A O 1
ATOM 1529 N N . GLU A 1 193 ? -2.760 -12.090 -12.732 1.00 71.75 193 GLU A N 1
ATOM 1530 C CA . GLU A 1 193 ? -2.925 -12.691 -11.403 1.00 71.75 193 GLU A CA 1
ATOM 1531 C C . GLU A 1 193 ? -2.275 -14.083 -11.262 1.00 71.75 193 GLU A C 1
ATOM 1533 O O . GLU A 1 193 ? -2.364 -14.701 -10.200 1.00 71.75 193 GLU A O 1
ATOM 1538 N N . GLY A 1 194 ? -1.628 -14.586 -12.322 1.00 57.56 194 GLY A N 1
ATOM 1539 C CA . GLY A 1 194 ? -0.998 -15.910 -12.364 1.00 57.56 194 GLY A CA 1
ATOM 1540 C C . GLY A 1 194 ? 0.502 -15.922 -12.038 1.00 57.56 194 GLY A C 1
ATOM 1541 O O . GLY A 1 194 ? 1.198 -14.924 -12.184 1.00 57.56 194 GLY A O 1
ATOM 1542 N N . SER A 1 195 ? 1.025 -17.096 -11.667 1.00 50.19 195 SER A N 1
ATOM 1543 C CA . SER A 1 195 ? 2.449 -17.354 -11.372 1.00 50.19 195 SER A CA 1
ATOM 1544 C C . SER A 1 195 ? 3.400 -17.188 -12.572 1.00 50.19 195 SER A C 1
ATOM 1546 O O . SER A 1 195 ? 4.619 -17.234 -12.401 1.00 50.19 195 SER A O 1
ATOM 1548 N N . VAL A 1 196 ? 2.852 -16.977 -13.773 1.00 50.47 196 VAL A N 1
ATOM 1549 C CA . VAL A 1 196 ? 3.571 -16.839 -15.049 1.00 50.47 196 VAL A CA 1
ATOM 1550 C C . VAL A 1 196 ? 3.544 -15.377 -15.520 1.00 50.47 196 VAL A C 1
ATOM 1552 O O . VAL A 1 196 ? 3.089 -15.036 -16.610 1.00 50.47 196 VAL A O 1
ATOM 1555 N N . LEU A 1 197 ? 3.998 -14.477 -14.655 1.00 53.72 197 LEU A N 1
ATOM 1556 C CA . LEU A 1 197 ? 4.482 -13.153 -15.042 1.00 53.72 197 LEU A CA 1
ATOM 1557 C C . LEU A 1 197 ? 6.008 -13.214 -14.947 1.00 53.72 197 LEU A C 1
ATOM 1559 O O . LEU A 1 197 ? 6.580 -13.102 -13.866 1.00 53.72 197 LEU A O 1
ATOM 1563 N N . ASP A 1 198 ? 6.637 -13.542 -16.070 1.00 43.81 198 ASP A N 1
ATOM 1564 C CA . ASP A 1 198 ? 8.071 -13.370 -16.320 1.00 43.81 198 ASP A CA 1
ATOM 1565 C C . ASP A 1 198 ? 8.170 -12.715 -17.700 1.00 43.81 198 ASP A C 1
ATOM 1567 O O . ASP A 1 198 ? 8.447 -13.364 -18.707 1.00 43.81 198 ASP A O 1
ATOM 1571 N N . ILE A 1 199 ? 7.748 -11.450 -17.771 1.00 41.31 199 ILE A N 1
ATOM 1572 C CA . ILE A 1 199 ? 7.860 -10.660 -18.994 1.00 41.31 199 ILE A CA 1
ATOM 1573 C C . ILE A 1 199 ? 9.261 -10.060 -18.962 1.00 41.31 199 ILE A C 1
ATOM 1575 O O . ILE A 1 199 ? 9.511 -9.057 -18.304 1.00 41.31 199 ILE A O 1
ATOM 1579 N N . LYS A 1 200 ? 10.201 -10.728 -19.630 1.00 32.69 200 LYS A N 1
ATOM 1580 C CA . LYS A 1 200 ? 11.503 -10.145 -19.946 1.00 32.69 200 LYS A CA 1
ATOM 1581 C C . LYS A 1 200 ? 11.385 -9.485 -21.307 1.00 32.69 200 LYS A C 1
ATOM 1583 O O . LYS A 1 200 ? 11.205 -10.186 -22.301 1.00 32.69 200 LYS A O 1
ATOM 1588 N N . TYR A 1 201 ? 11.493 -8.163 -21.355 1.00 35.16 201 TYR A N 1
ATOM 1589 C CA . TYR A 1 201 ? 11.802 -7.495 -22.611 1.00 35.16 201 TYR A CA 1
ATOM 1590 C C . TYR A 1 201 ? 13.296 -7.656 -22.885 1.00 35.16 201 TYR A C 1
ATOM 1592 O O . TYR A 1 201 ? 14.133 -7.499 -21.997 1.00 35.16 201 TYR A O 1
ATOM 1600 N N . TYR A 1 202 ? 13.620 -8.026 -24.119 1.00 26.14 202 TYR A N 1
ATOM 1601 C CA . TYR A 1 202 ? 14.956 -7.816 -24.652 1.00 26.14 202 TYR A CA 1
ATOM 1602 C C . TYR A 1 202 ? 15.010 -6.375 -25.162 1.00 26.14 202 TYR A C 1
ATOM 1604 O O . TYR A 1 202 ? 14.089 -5.956 -25.864 1.00 26.14 202 TYR A O 1
ATOM 1612 N N . ARG A 1 203 ? 16.061 -5.644 -24.774 1.00 31.59 203 ARG A N 1
ATOM 1613 C CA . ARG A 1 203 ? 16.457 -4.395 -25.437 1.00 31.59 203 ARG A CA 1
ATOM 1614 C C . ARG A 1 203 ? 16.763 -4.648 -26.911 1.00 31.59 203 ARG A C 1
ATOM 1616 O O . ARG A 1 203 ? 17.333 -5.728 -27.204 1.00 31.59 203 ARG A O 1
#

Organism: NCBI:txid374047